Protein AF-A0A9X4APM7-F1 (afdb_monomer_lite)

Organism: NCBI:txid2829994

Foldseek 3Di:
DDDPPVPPPDPPPDQPDAQQFADALQDFLQVLLVSQCVLQVHDLVVLVDQWDWDQPPQQADIDIDGCDPLNSVCVVLLSSLCNLQSQAQALLSLLLSLLLDVLQDADDPVSVVSSVVSVVSNCVPPVPSSVLSNVQSNQAHRPNPVPDDVVVNRGDGSLVVNVVRVHHSRHNDNGGNDYYDDRDD

Secondary structure (DSSP, 8-state):
---TTTTSS--PPPPSS-SSSPPPTTSBHHHHHHHHHHHHT--GGGGT-SEEEEEETTTTEEEEEE--HHHHHHHHHHHHHHHHH---SSHHHHHHHHHHHHHH--SSHHHHHHHHHHHHHHHHH-HHHHHHHHHHTTT---GGGS---HHHHHHSBHHHHHHHTTS-TT-S--S--PPPPPPP-

Sequence (185 aa):
MTTTFDALHDVAEAPLFPRDRPLPPTLTVRQARDAYLAENGFTTDEYTAETFSVMIFGGRAKVTLPNPPPRRWAIGLHDLHHVATGYGANLIGEGEIALWELMGGCETWIVYLLNASAAMGGFVLSPRRMLQAYRDARPAKALYRQGMRVDELLDMPLGDLRERLGIPREGLAKGERAVAAKPRA

pLDDT: mean 89.02, std 15.37, range [35.59, 98.56]

Radius of gyration: 17.06 Å; chains: 1; bounding box: 51×34×48 Å

Structure (mmCIF, N/CA/C/O backbone):
data_AF-A0A9X4APM7-F1
#
_entry.id   AF-A0A9X4APM7-F1
#
loop_
_atom_site.group_PDB
_atom_site.id
_atom_site.type_symbol
_atom_site.label_atom_id
_atom_site.label_alt_id
_atom_site.label_comp_id
_atom_site.label_asym_id
_atom_site.label_entity_id
_atom_site.label_seq_id
_atom_site.pdbx_PDB_ins_code
_atom_site.Cartn_x
_atom_site.Cartn_y
_atom_site.Cartn_z
_atom_site.occupancy
_atom_site.B_iso_or_equiv
_atom_site.auth_seq_id
_atom_site.auth_comp_id
_atom_site.auth_asym_id
_atom_site.auth_atom_id
_atom_site.pdbx_PDB_model_num
ATOM 1 N N . MET A 1 1 ? -36.582 -12.038 -34.944 1.00 38.66 1 MET A N 1
ATOM 2 C CA . MET A 1 1 ? -36.378 -13.211 -34.070 1.00 38.66 1 MET A CA 1
ATOM 3 C C . MET A 1 1 ? -35.004 -13.068 -33.452 1.00 38.66 1 MET A C 1
ATOM 5 O O . MET A 1 1 ? -34.016 -13.373 -34.101 1.00 38.66 1 MET A O 1
ATOM 9 N N . THR A 1 2 ? -34.950 -12.492 -32.257 1.00 35.59 2 THR A N 1
ATOM 10 C CA . THR A 1 2 ? -33.716 -12.329 -31.485 1.00 35.59 2 THR A CA 1
ATOM 11 C C . THR A 1 2 ? -33.498 -13.638 -30.741 1.00 35.59 2 THR A C 1
ATOM 13 O O . THR A 1 2 ? -34.300 -13.997 -29.880 1.00 35.59 2 THR A O 1
ATOM 16 N N . THR A 1 3 ? -32.505 -14.414 -31.158 1.00 36.44 3 THR A N 1
ATOM 17 C CA . THR A 1 3 ? -32.171 -15.693 -30.531 1.00 36.44 3 THR A CA 1
ATOM 18 C C . THR A 1 3 ? -31.644 -15.456 -29.122 1.00 36.44 3 THR A C 1
ATOM 20 O O . THR A 1 3 ? -30.789 -14.606 -28.896 1.00 36.44 3 THR A O 1
ATOM 23 N N . THR A 1 4 ? -32.157 -16.239 -28.180 1.00 46.78 4 THR A N 1
ATOM 24 C CA . THR A 1 4 ? -31.932 -16.223 -26.726 1.00 46.78 4 THR A CA 1
ATOM 25 C C . THR A 1 4 ? -30.490 -16.581 -26.302 1.00 46.78 4 THR A C 1
ATOM 27 O O . THR A 1 4 ? -30.281 -17.095 -25.212 1.00 46.78 4 THR A O 1
ATOM 30 N N . PHE A 1 5 ? -29.483 -16.331 -27.147 1.00 38.84 5 PHE A N 1
ATOM 31 C CA . PHE A 1 5 ? -28.075 -16.675 -26.902 1.00 38.84 5 PHE A CA 1
ATOM 32 C C . PHE A 1 5 ? -27.147 -15.452 -26.754 1.00 38.84 5 PHE A C 1
ATOM 34 O O . PHE A 1 5 ? -26.029 -15.602 -26.278 1.00 38.84 5 PHE A O 1
ATOM 41 N N . ASP A 1 6 ? -27.628 -14.238 -27.052 1.00 37.56 6 ASP A N 1
ATOM 42 C CA . ASP A 1 6 ? -26.862 -12.984 -26.893 1.00 37.56 6 ASP A CA 1
ATOM 43 C C . ASP A 1 6 ? -26.971 -12.353 -25.489 1.00 37.56 6 ASP A C 1
ATOM 45 O O . ASP A 1 6 ? -26.438 -11.276 -25.239 1.00 37.56 6 ASP A O 1
ATOM 49 N N . ALA A 1 7 ? -27.644 -13.014 -24.541 1.00 37.22 7 ALA A N 1
ATOM 50 C CA . ALA A 1 7 ? -27.863 -12.503 -23.180 1.00 37.22 7 ALA A CA 1
ATOM 51 C C . ALA A 1 7 ? -26.871 -13.050 -22.129 1.00 37.22 7 ALA A C 1
ATOM 53 O O . ALA A 1 7 ? -27.112 -12.902 -20.933 1.00 37.22 7 ALA A O 1
ATOM 54 N N . LEU A 1 8 ? -25.780 -13.700 -22.553 1.00 37.34 8 LEU A N 1
ATOM 55 C CA . LEU A 1 8 ? -24.757 -14.258 -21.651 1.00 37.34 8 LEU A CA 1
ATOM 56 C C . LEU A 1 8 ? -23.420 -13.509 -21.675 1.00 37.34 8 LEU A C 1
ATOM 58 O O . LEU A 1 8 ? -22.493 -13.895 -20.965 1.00 37.34 8 LEU A O 1
ATOM 62 N N . HIS A 1 9 ? -23.314 -12.422 -22.437 1.00 38.91 9 HIS A N 1
ATOM 63 C CA . HIS A 1 9 ? -22.168 -11.533 -22.335 1.00 38.91 9 HIS A CA 1
ATOM 64 C C . HIS A 1 9 ? -22.476 -10.400 -21.355 1.00 38.91 9 HIS A C 1
ATOM 66 O O . HIS A 1 9 ? -23.362 -9.585 -21.590 1.00 38.91 9 HIS A O 1
ATOM 72 N N . ASP A 1 10 ? -21.680 -10.368 -20.284 1.00 41.25 10 ASP A N 1
ATOM 73 C CA . ASP A 1 10 ? -21.493 -9.250 -19.351 1.00 41.25 10 ASP A CA 1
ATOM 74 C C . ASP A 1 10 ? -22.338 -9.236 -18.064 1.00 41.25 10 ASP A C 1
ATOM 76 O O . ASP A 1 10 ? -22.729 -8.184 -17.558 1.00 41.25 10 ASP A O 1
ATOM 80 N N . VAL A 1 11 ? -22.539 -10.403 -17.440 1.00 42.16 11 VAL A N 1
ATOM 81 C CA . VAL A 1 11 ? -22.661 -10.418 -15.973 1.00 42.16 11 VAL A CA 1
ATOM 82 C C . VAL A 1 11 ? -21.237 -10.443 -15.431 1.00 42.16 11 VAL A C 1
ATOM 84 O O . VAL A 1 11 ? -20.644 -11.509 -15.289 1.00 42.16 11 VAL A O 1
ATOM 87 N N . ALA A 1 12 ? -20.642 -9.270 -15.204 1.00 53.25 12 ALA A N 1
ATOM 88 C CA . ALA A 1 12 ? -19.427 -9.195 -14.402 1.00 53.25 12 ALA A CA 1
ATOM 89 C C . ALA A 1 12 ? -19.698 -9.963 -13.098 1.00 53.25 12 ALA A C 1
ATOM 91 O O . ALA A 1 12 ? -20.650 -9.622 -12.390 1.00 53.25 12 ALA A O 1
ATOM 92 N N . GLU A 1 13 ? -18.938 -11.032 -12.829 1.00 60.34 13 GLU A N 1
ATOM 93 C CA . GLU A 1 13 ? -19.086 -11.799 -11.591 1.00 60.34 13 GLU A CA 1
ATOM 94 C C . GLU A 1 13 ? -19.114 -10.818 -10.418 1.00 60.34 13 GLU A C 1
ATOM 96 O O . GLU A 1 13 ? -18.281 -9.911 -10.323 1.00 60.34 13 GLU A O 1
ATOM 101 N N . ALA A 1 14 ? -20.131 -10.947 -9.561 1.00 69.38 14 ALA A N 1
ATOM 102 C CA . ALA A 1 14 ? -20.249 -10.088 -8.396 1.00 69.38 14 ALA A CA 1
ATOM 103 C C . ALA A 1 14 ? -18.944 -10.175 -7.585 1.00 69.38 14 ALA A C 1
ATOM 105 O O . ALA A 1 14 ? -18.403 -11.273 -7.428 1.00 69.38 14 ALA A O 1
ATOM 106 N N . PRO A 1 15 ? -18.416 -9.045 -7.077 1.00 77.69 15 PRO A N 1
ATOM 107 C CA . PRO A 1 15 ? -17.154 -9.070 -6.354 1.00 77.69 15 PRO A CA 1
ATOM 108 C C . PRO A 1 15 ? -17.274 -10.003 -5.146 1.00 77.69 15 PRO A C 1
ATOM 110 O O . PRO A 1 15 ? -18.283 -9.976 -4.438 1.00 77.69 15 PRO A O 1
ATOM 113 N N . LEU A 1 16 ? -16.225 -10.795 -4.891 1.00 86.38 16 LEU A N 1
ATOM 114 C CA . LEU A 1 16 ? -16.174 -11.768 -3.787 1.00 86.38 16 LEU A CA 1
ATOM 115 C C . LEU A 1 16 ? -16.515 -11.142 -2.425 1.00 86.38 16 LEU A C 1
ATOM 117 O O . LEU A 1 16 ? -17.054 -11.811 -1.546 1.00 86.38 16 LEU A O 1
ATOM 121 N N . PHE A 1 17 ? -16.216 -9.850 -2.260 1.00 93.44 17 PHE A N 1
ATOM 122 C CA . PHE A 1 17 ? -16.534 -9.068 -1.073 1.00 93.44 17 PHE A CA 1
ATOM 123 C C . PHE A 1 17 ? -17.164 -7.721 -1.453 1.00 93.44 17 PHE A C 1
ATOM 125 O O . PHE A 1 17 ? -16.769 -7.124 -2.460 1.00 93.44 17 PHE A O 1
ATOM 132 N N . PRO A 1 18 ? -18.070 -7.170 -0.622 1.00 93.50 18 PRO A N 1
ATOM 133 C CA . PRO A 1 18 ? -18.569 -5.809 -0.795 1.00 93.50 18 PRO A CA 1
ATOM 134 C C . PRO A 1 18 ? -17.425 -4.794 -0.898 1.00 93.50 18 PRO A C 1
ATOM 136 O O . PRO A 1 18 ? -16.434 -4.880 -0.163 1.00 93.50 18 PRO A O 1
ATOM 139 N N . ARG A 1 19 ? -17.563 -3.830 -1.814 1.00 94.00 19 ARG A N 1
ATOM 140 C CA . ARG A 1 19 ? -16.556 -2.786 -2.077 1.00 94.00 19 ARG A CA 1
ATOM 141 C C . ARG A 1 19 ? -16.806 -1.492 -1.311 1.00 94.00 19 ARG A C 1
ATOM 143 O O . ARG A 1 19 ? -15.962 -0.617 -1.342 1.00 94.00 19 ARG A O 1
ATOM 150 N N . ASP A 1 20 ? -17.920 -1.362 -0.600 1.00 94.38 20 ASP A N 1
ATOM 151 C CA . ASP A 1 20 ? -18.321 -0.166 0.163 1.00 94.38 20 ASP A CA 1
ATOM 152 C C . ASP A 1 20 ? -17.562 0.033 1.492 1.00 94.38 20 ASP A C 1
ATOM 154 O O . ASP A 1 20 ? -17.794 1.007 2.205 1.00 94.38 20 ASP A O 1
ATOM 158 N N . ARG A 1 21 ? -16.676 -0.899 1.841 1.00 94.56 21 ARG A N 1
ATOM 159 C CA . ARG A 1 21 ? -15.910 -0.954 3.094 1.00 94.56 21 ARG A CA 1
ATOM 160 C C . ARG A 1 21 ? -14.554 -1.617 2.846 1.00 94.56 21 ARG A C 1
ATOM 162 O O . ARG A 1 21 ? -14.379 -2.177 1.772 1.00 94.56 21 ARG A O 1
ATOM 169 N N . PRO A 1 22 ? -13.588 -1.619 3.773 1.00 97.38 22 PRO A N 1
ATOM 170 C CA . PRO A 1 22 ? -12.362 -2.408 3.619 1.00 97.38 22 PRO A CA 1
ATOM 171 C C . PRO A 1 22 ? -12.611 -3.925 3.723 1.00 97.38 22 PRO A C 1
ATOM 173 O O . PRO A 1 22 ? -13.653 -4.366 4.205 1.00 97.38 22 PRO A O 1
ATOM 176 N N . LEU A 1 23 ? -11.653 -4.742 3.271 1.00 97.81 23 LEU A N 1
ATOM 177 C CA . LEU A 1 23 ? -11.758 -6.204 3.379 1.00 97.81 23 LEU A CA 1
ATOM 178 C C . LEU A 1 23 ? -11.814 -6.660 4.854 1.00 97.81 23 LEU A C 1
ATOM 180 O O . LEU A 1 23 ? -11.189 -6.001 5.701 1.00 97.81 23 LEU A O 1
ATOM 184 N N . PRO A 1 24 ? -12.525 -7.766 5.173 1.00 97.75 24 PRO A N 1
ATOM 185 C CA . PRO A 1 24 ? -12.723 -8.208 6.551 1.00 97.75 24 PRO A CA 1
ATOM 186 C C . PRO A 1 24 ? -11.402 -8.447 7.298 1.00 97.75 24 PRO A C 1
ATOM 188 O O . PRO A 1 24 ? -10.498 -9.079 6.748 1.00 97.75 24 PRO A O 1
ATOM 191 N N . PRO A 1 25 ? -11.281 -8.010 8.565 1.00 98.06 25 PRO A N 1
ATOM 192 C CA . PRO A 1 25 ? -10.045 -8.152 9.342 1.00 98.06 25 PRO A CA 1
ATOM 193 C C . PRO A 1 25 ? -9.692 -9.603 9.688 1.00 98.06 25 PRO A C 1
ATOM 195 O O . PRO A 1 25 ? -8.562 -9.875 10.089 1.00 98.06 25 PRO A O 1
ATOM 198 N N . THR A 1 26 ? -10.655 -10.519 9.572 1.00 97.94 26 THR A N 1
ATOM 199 C CA . THR A 1 26 ? -10.504 -11.949 9.864 1.00 97.94 26 THR A CA 1
ATOM 200 C C . THR A 1 26 ? -9.866 -12.738 8.725 1.00 97.94 26 THR A C 1
ATOM 202 O O . THR A 1 26 ? -9.446 -13.869 8.954 1.00 97.94 26 THR A O 1
ATOM 205 N N . LEU A 1 27 ? -9.786 -12.171 7.516 1.00 98.38 27 LEU A N 1
ATOM 206 C CA . LEU A 1 27 ? -9.041 -12.787 6.421 1.00 98.38 27 LEU A CA 1
ATOM 207 C C . LEU A 1 27 ? -7.555 -12.821 6.760 1.00 98.38 27 LEU A C 1
ATOM 209 O O . LEU A 1 27 ? -7.043 -11.902 7.401 1.00 98.38 27 LEU A O 1
ATOM 213 N N . THR A 1 28 ? -6.842 -13.828 6.266 1.00 98.56 28 THR A N 1
ATOM 214 C CA . THR A 1 28 ? -5.384 -13.716 6.196 1.00 98.56 28 THR A CA 1
ATOM 215 C C . THR A 1 28 ? -5.000 -12.646 5.178 1.00 98.56 28 THR A C 1
ATOM 217 O O . THR A 1 28 ? -5.742 -12.365 4.228 1.00 98.56 28 THR A O 1
ATOM 220 N N . VAL A 1 29 ? -3.823 -12.048 5.340 1.00 98.38 29 VAL A N 1
ATOM 221 C CA . VAL A 1 29 ? -3.298 -11.069 4.376 1.00 98.38 29 VAL A CA 1
ATOM 222 C C . VAL A 1 29 ? -3.221 -11.676 2.969 1.00 98.38 29 VAL A C 1
ATOM 224 O O . VAL A 1 29 ? -3.544 -10.999 1.995 1.00 98.38 29 VAL A O 1
ATOM 227 N N . ARG A 1 30 ? -2.893 -12.969 2.855 1.00 98.25 30 ARG A N 1
ATOM 228 C CA . ARG A 1 30 ? -2.931 -13.734 1.600 1.00 98.25 30 ARG A CA 1
ATOM 229 C C . ARG A 1 30 ? -4.317 -13.732 0.959 1.00 98.25 30 ARG A C 1
ATOM 231 O O . ARG A 1 30 ? -4.444 -13.321 -0.188 1.00 98.25 30 ARG A O 1
ATOM 238 N N . GLN A 1 31 ? -5.349 -14.131 1.703 1.00 98.25 31 GLN A N 1
ATOM 239 C CA . GLN A 1 31 ? -6.728 -14.157 1.201 1.00 98.25 31 GLN A CA 1
ATOM 240 C C . GLN A 1 31 ? -7.196 -12.765 0.771 1.00 98.25 31 GLN A C 1
ATOM 242 O O . GLN A 1 31 ? -7.853 -12.613 -0.257 1.00 98.25 31 GLN A O 1
ATOM 247 N N . ALA A 1 32 ? -6.841 -11.741 1.547 1.00 98.19 32 ALA A N 1
ATOM 248 C CA . ALA A 1 32 ? -7.219 -10.370 1.252 1.00 98.19 32 ALA A CA 1
ATOM 249 C C . ALA A 1 32 ? -6.492 -9.812 0.015 1.00 98.19 32 ALA A C 1
ATOM 251 O O . ALA A 1 32 ? -7.122 -9.160 -0.818 1.00 98.19 32 ALA A O 1
ATOM 252 N N . ARG A 1 33 ? -5.199 -10.119 -0.154 1.00 97.69 33 ARG A N 1
ATOM 253 C CA . ARG A 1 33 ? -4.443 -9.819 -1.378 1.00 97.69 33 ARG A CA 1
ATOM 254 C C . ARG A 1 33 ? -5.068 -10.500 -2.586 1.00 97.69 33 ARG A C 1
ATOM 256 O O . ARG A 1 33 ? -5.281 -9.842 -3.594 1.00 97.69 33 ARG A O 1
ATOM 263 N N . ASP A 1 34 ? -5.381 -11.787 -2.490 1.00 97.06 34 ASP A N 1
ATOM 264 C CA . ASP A 1 34 ? -5.924 -12.543 -3.622 1.00 97.06 34 ASP A CA 1
ATOM 265 C C . ASP A 1 34 ? -7.298 -11.995 -4.043 1.00 97.06 34 ASP A C 1
ATOM 267 O O . ASP A 1 34 ? -7.557 -11.826 -5.234 1.00 97.06 34 ASP A O 1
ATOM 271 N N . ALA A 1 35 ? -8.136 -11.606 -3.075 1.00 96.19 35 ALA A N 1
ATOM 272 C CA . ALA A 1 35 ? -9.395 -10.914 -3.343 1.00 96.19 35 ALA A CA 1
ATOM 273 C C . ALA A 1 35 ? -9.188 -9.544 -4.015 1.00 96.19 35 ALA A C 1
ATOM 275 O O . ALA A 1 35 ? -9.902 -9.216 -4.959 1.00 96.19 35 ALA A O 1
ATOM 276 N N . TYR A 1 36 ? -8.210 -8.757 -3.556 1.00 96.44 36 TYR A N 1
ATOM 277 C CA . TYR A 1 36 ? -7.856 -7.466 -4.154 1.00 96.44 36 TYR A CA 1
ATOM 278 C C . TYR A 1 36 ? -7.328 -7.610 -5.589 1.00 96.44 36 TYR A C 1
ATOM 280 O O . TYR A 1 36 ? -7.742 -6.858 -6.473 1.00 96.44 36 TYR A O 1
ATOM 288 N N . LEU A 1 37 ? -6.453 -8.587 -5.843 1.00 95.12 37 LEU A N 1
ATOM 289 C CA . LEU A 1 37 ? -5.912 -8.839 -7.178 1.00 95.12 37 LEU A CA 1
ATOM 290 C C . LEU A 1 37 ? -7.028 -9.268 -8.137 1.00 95.12 37 LEU A C 1
ATOM 292 O O . LEU A 1 37 ? -7.154 -8.695 -9.219 1.00 95.12 37 LEU A O 1
ATOM 296 N N . ALA A 1 38 ? -7.895 -10.192 -7.710 1.00 93.44 38 ALA A N 1
ATOM 297 C CA . ALA A 1 38 ? -9.052 -10.621 -8.494 1.00 93.44 38 ALA A CA 1
ATOM 298 C C . ALA A 1 38 ? -10.018 -9.458 -8.791 1.00 93.44 38 ALA A C 1
ATOM 300 O O . ALA A 1 38 ? -10.446 -9.290 -9.931 1.00 93.44 38 ALA A O 1
ATOM 301 N N . GLU A 1 39 ? -10.307 -8.613 -7.794 1.00 92.69 39 GLU A N 1
ATOM 302 C CA . GLU A 1 39 ? -11.161 -7.422 -7.929 1.00 92.69 39 GLU A CA 1
ATOM 303 C C . GLU A 1 39 ? -10.638 -6.435 -8.989 1.00 92.69 39 GLU A C 1
ATOM 305 O O . GLU A 1 39 ? -11.432 -5.803 -9.690 1.00 92.69 39 GLU A O 1
ATOM 310 N N . ASN A 1 40 ? -9.316 -6.326 -9.143 1.00 91.69 40 ASN A N 1
ATOM 311 C CA . ASN A 1 40 ? -8.679 -5.386 -10.069 1.00 91.69 40 ASN A CA 1
ATOM 312 C C . ASN A 1 40 ? -8.217 -6.019 -11.392 1.00 91.69 40 ASN A C 1
ATOM 314 O O . ASN A 1 40 ? -7.770 -5.302 -12.288 1.00 91.69 40 ASN A O 1
ATOM 318 N N . GLY A 1 41 ? -8.354 -7.340 -11.550 1.00 91.06 41 GLY A N 1
ATOM 319 C CA . GLY A 1 41 ? -7.816 -8.070 -12.702 1.00 91.06 41 GLY A CA 1
ATOM 320 C C . GLY A 1 41 ? -6.284 -8.100 -12.732 1.00 91.06 41 GLY A C 1
ATOM 321 O O . GLY A 1 41 ? -5.694 -8.180 -13.809 1.00 91.06 41 GLY A O 1
ATOM 322 N N . PHE A 1 42 ? -5.651 -7.995 -11.565 1.00 92.25 42 PHE A N 1
ATOM 323 C CA . PHE A 1 42 ? -4.205 -8.063 -11.389 1.00 92.25 42 PHE A CA 1
ATOM 324 C C . PHE A 1 42 ? -3.750 -9.494 -11.108 1.00 92.25 42 PHE A C 1
ATOM 326 O O . PHE A 1 42 ? -4.536 -10.370 -10.743 1.00 92.25 42 PHE A O 1
ATOM 333 N N . THR A 1 43 ? -2.447 -9.726 -11.247 1.00 93.50 43 THR A N 1
ATOM 334 C CA . THR A 1 43 ? -1.810 -11.002 -10.911 1.00 93.50 43 THR A CA 1
ATOM 335 C C . THR A 1 43 ? -0.469 -10.749 -10.233 1.00 93.50 43 THR A C 1
ATOM 337 O O . THR A 1 43 ? 0.145 -9.697 -10.412 1.00 93.50 43 THR A O 1
ATOM 340 N N . THR A 1 44 ? 0.030 -11.733 -9.487 1.00 94.38 44 THR A N 1
ATOM 341 C CA . THR A 1 44 ? 1.359 -11.645 -8.867 1.00 94.38 44 THR A CA 1
ATOM 342 C C . THR A 1 44 ? 2.509 -11.706 -9.876 1.00 94.38 44 THR A C 1
ATOM 344 O O . THR A 1 44 ? 3.650 -11.449 -9.501 1.00 94.38 44 THR A O 1
ATOM 347 N N . ASP A 1 45 ? 2.241 -12.017 -11.148 1.00 92.88 45 ASP A N 1
ATOM 348 C CA . ASP A 1 45 ? 3.264 -12.067 -12.201 1.00 92.88 45 ASP A CA 1
ATOM 349 C C . ASP A 1 45 ? 3.896 -10.684 -12.433 1.00 92.88 45 ASP A C 1
ATOM 351 O O . ASP A 1 45 ? 5.080 -10.566 -12.756 1.00 92.88 45 ASP A O 1
ATOM 355 N N . GLU A 1 46 ? 3.149 -9.606 -12.170 1.00 86.50 46 GLU A N 1
ATOM 356 C CA . GLU A 1 46 ? 3.661 -8.233 -12.247 1.00 86.50 46 GLU A CA 1
ATOM 357 C C . GLU A 1 46 ? 4.781 -7.943 -11.234 1.00 86.50 46 GLU A C 1
ATOM 359 O O . GLU A 1 46 ? 5.574 -7.011 -11.427 1.00 86.50 46 GLU A O 1
ATOM 364 N N . TYR A 1 47 ? 4.891 -8.749 -10.173 1.00 92.69 47 TYR A N 1
ATOM 365 C CA . TYR A 1 47 ? 5.913 -8.571 -9.141 1.00 92.69 47 TYR A CA 1
ATOM 366 C C . TYR A 1 47 ? 7.308 -8.924 -9.659 1.00 92.69 47 TYR A C 1
ATOM 368 O O . TYR A 1 47 ? 8.309 -8.365 -9.204 1.00 92.69 47 TYR A O 1
ATOM 376 N N . THR A 1 48 ? 7.386 -9.818 -10.644 1.00 93.44 48 THR A N 1
ATOM 377 C CA . THR A 1 48 ? 8.644 -10.281 -11.242 1.00 93.44 48 THR A CA 1
ATOM 378 C C . THR A 1 48 ? 8.816 -9.841 -12.693 1.00 93.44 48 THR A C 1
ATOM 380 O O . THR A 1 48 ? 9.928 -9.936 -13.212 1.00 93.44 48 THR A O 1
ATOM 383 N N . ALA A 1 49 ? 7.771 -9.299 -13.326 1.00 93.38 49 ALA A N 1
ATOM 384 C CA . ALA A 1 49 ? 7.802 -8.833 -14.708 1.00 93.38 49 ALA A CA 1
ATOM 385 C C . ALA A 1 49 ? 8.937 -7.831 -14.987 1.00 93.38 49 ALA A C 1
ATOM 387 O O . ALA A 1 49 ? 9.235 -6.945 -14.182 1.00 93.38 49 ALA A O 1
ATOM 388 N N . GLU A 1 50 ? 9.541 -7.923 -16.174 1.00 94.56 50 GLU A N 1
ATOM 389 C CA . GLU A 1 50 ? 10.634 -7.035 -16.601 1.00 94.56 50 GLU A CA 1
ATOM 390 C C . GLU A 1 50 ? 10.163 -5.630 -16.983 1.00 94.56 50 GLU A C 1
ATOM 392 O O . GLU A 1 50 ? 10.943 -4.676 -16.957 1.00 94.56 50 GLU A O 1
ATOM 397 N N . THR A 1 51 ? 8.883 -5.489 -17.320 1.00 94.00 51 THR A N 1
ATOM 398 C CA . THR A 1 51 ? 8.256 -4.222 -17.695 1.00 94.00 51 THR A CA 1
ATOM 399 C C . THR A 1 51 ? 6.924 -4.059 -16.980 1.00 94.00 51 THR A C 1
ATOM 401 O O . THR A 1 51 ? 6.324 -5.029 -16.524 1.00 94.00 51 THR A O 1
ATOM 404 N N . PHE A 1 52 ? 6.469 -2.818 -16.862 1.00 90.38 52 PHE A N 1
ATOM 405 C CA . PHE A 1 52 ? 5.141 -2.494 -16.356 1.00 90.38 52 PHE A CA 1
ATOM 406 C C . PHE A 1 52 ? 4.506 -1.434 -17.241 1.00 90.38 52 PHE A C 1
ATOM 408 O O . PHE A 1 52 ? 5.199 -0.717 -17.965 1.00 90.38 52 PHE A O 1
ATOM 415 N N . SER A 1 53 ? 3.181 -1.343 -17.209 1.00 88.25 53 SER A N 1
ATOM 416 C CA . SER A 1 53 ? 2.453 -0.384 -18.031 1.00 88.25 53 SER A CA 1
ATOM 417 C C . SER A 1 53 ? 1.656 0.579 -17.176 1.00 88.25 53 SER A C 1
ATOM 419 O O . SER A 1 53 ? 0.983 0.166 -16.240 1.00 88.25 53 SER A O 1
ATOM 421 N N . VAL A 1 54 ? 1.697 1.854 -17.539 1.00 83.38 54 VAL A N 1
ATOM 422 C CA . VAL A 1 54 ? 0.873 2.896 -16.931 1.00 83.38 54 VAL A CA 1
ATOM 423 C C . VAL A 1 54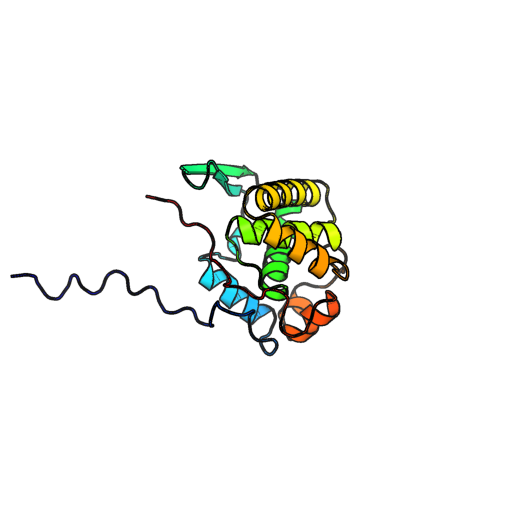 ? -0.037 3.505 -17.979 1.00 83.38 54 VAL A C 1
ATOM 425 O O . VAL A 1 54 ? 0.348 3.707 -19.135 1.00 83.38 54 VAL A O 1
ATOM 428 N N . MET A 1 55 ? -1.260 3.803 -17.562 1.00 81.81 55 MET A N 1
ATOM 429 C CA . MET A 1 55 ? -2.200 4.544 -18.382 1.00 81.81 55 MET A CA 1
ATOM 430 C C . MET A 1 55 ? -1.988 6.038 -18.155 1.00 81.81 55 MET A C 1
ATOM 432 O O . MET A 1 55 ? -2.091 6.529 -17.033 1.00 81.81 55 MET A O 1
ATOM 436 N N . ILE A 1 56 ? -1.716 6.772 -19.227 1.00 77.69 56 ILE A N 1
ATOM 437 C CA . ILE A 1 56 ? -1.526 8.224 -19.200 1.00 77.69 56 ILE A CA 1
ATOM 438 C C . ILE A 1 56 ? -2.684 8.936 -19.910 1.00 77.69 56 ILE A C 1
ATOM 440 O O . ILE A 1 56 ? -3.550 8.306 -20.527 1.00 77.69 56 ILE A O 1
ATOM 444 N N . PHE A 1 57 ? -2.730 10.266 -19.784 1.00 75.50 57 PHE A N 1
ATOM 445 C CA . PHE A 1 57 ? -3.791 11.115 -20.346 1.00 75.50 57 PHE A CA 1
ATOM 446 C C . PHE A 1 57 ? -5.209 10.677 -19.941 1.00 75.50 57 PHE A C 1
ATOM 448 O O . PHE A 1 57 ? -6.126 10.666 -20.760 1.00 75.50 57 PHE A O 1
ATOM 455 N N . GLY A 1 58 ? -5.389 10.272 -18.679 1.00 68.50 58 GLY A N 1
ATOM 456 C CA . GLY A 1 58 ? -6.689 9.827 -18.169 1.00 68.50 58 GLY A CA 1
ATOM 457 C C . GLY A 1 58 ? -7.195 8.532 -18.814 1.00 68.50 58 GLY A C 1
ATOM 458 O O . GLY A 1 58 ? -8.398 8.385 -19.011 1.00 68.50 58 GLY A O 1
ATOM 459 N N . GLY A 1 59 ? -6.291 7.616 -19.183 1.00 71.19 59 GLY A N 1
ATOM 460 C CA . GLY A 1 59 ? -6.657 6.314 -19.751 1.00 71.19 59 GLY A CA 1
ATOM 461 C C . GLY A 1 59 ? -6.594 6.223 -21.275 1.00 71.19 59 GLY A C 1
ATOM 462 O O . GLY A 1 59 ? -7.043 5.224 -21.827 1.00 71.19 59 GLY A O 1
ATOM 463 N N . ARG A 1 60 ? -6.072 7.243 -21.967 1.00 77.19 60 ARG A N 1
ATOM 464 C CA . ARG A 1 60 ? -6.107 7.323 -23.443 1.00 77.19 60 ARG A CA 1
ATOM 465 C C . ARG A 1 60 ? -4.868 6.770 -24.134 1.00 77.19 60 ARG A C 1
ATOM 467 O O . ARG A 1 60 ? -4.911 6.530 -25.333 1.00 77.19 60 ARG A O 1
ATOM 474 N N . ALA A 1 61 ? -3.770 6.594 -23.410 1.00 80.69 61 ALA A N 1
ATOM 475 C CA . ALA A 1 61 ? -2.577 5.955 -23.944 1.00 80.69 61 ALA A 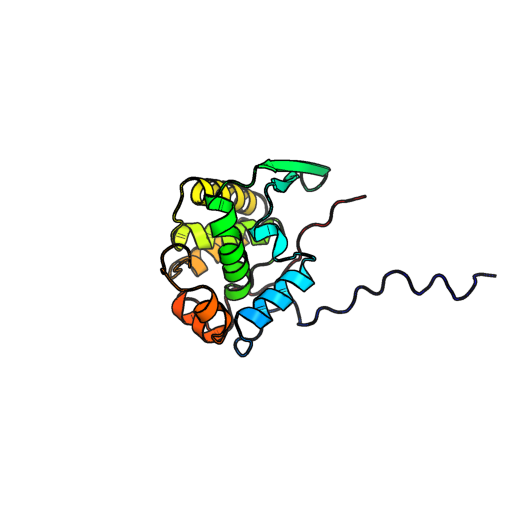CA 1
ATOM 476 C C . ALA A 1 61 ? -1.937 5.064 -22.883 1.00 80.69 61 ALA A C 1
ATOM 478 O O . ALA A 1 61 ? -1.942 5.398 -21.697 1.00 80.69 61 ALA A O 1
ATOM 479 N N . LYS A 1 62 ? -1.383 3.937 -23.330 1.00 87.00 62 LYS A N 1
ATOM 480 C CA . LYS A 1 62 ? -0.631 2.992 -22.507 1.00 87.00 62 LYS A CA 1
ATOM 481 C C . LYS A 1 62 ? 0.853 3.193 -22.784 1.00 87.00 62 LYS A C 1
ATOM 483 O O . LYS A 1 62 ? 1.278 3.094 -23.932 1.00 87.00 62 LYS A O 1
ATOM 488 N N . VAL A 1 63 ? 1.628 3.475 -21.744 1.00 88.12 63 VAL A N 1
ATOM 489 C CA . VAL A 1 63 ? 3.090 3.557 -21.830 1.00 88.12 63 VAL A CA 1
ATOM 490 C C . VAL A 1 63 ? 3.682 2.403 -21.046 1.00 88.12 63 VAL A C 1
ATOM 492 O O . VAL A 1 63 ? 3.358 2.219 -19.875 1.00 88.12 63 VAL A O 1
ATOM 495 N N . THR A 1 64 ? 4.548 1.634 -21.698 1.00 92.81 64 THR A N 1
ATOM 496 C CA . THR A 1 64 ? 5.282 0.530 -21.080 1.00 92.81 64 THR A CA 1
ATOM 497 C C . THR A 1 64 ? 6.693 0.985 -20.742 1.00 92.81 64 THR A C 1
ATOM 499 O O . THR A 1 64 ? 7.390 1.555 -21.580 1.00 92.81 64 THR A O 1
ATOM 502 N N . LEU A 1 65 ? 7.100 0.749 -19.501 1.00 91.12 65 LEU A N 1
ATOM 503 C CA . LEU A 1 65 ? 8.379 1.166 -18.942 1.00 91.12 65 LEU A CA 1
ATOM 504 C C . LEU A 1 65 ? 9.128 -0.055 -18.391 1.00 91.12 65 LEU A C 1
ATOM 506 O O . LEU A 1 65 ? 8.488 -1.033 -17.989 1.00 91.12 65 LEU A O 1
ATOM 510 N N . PRO A 1 66 ? 10.469 -0.011 -18.315 1.00 93.62 66 PRO A N 1
ATOM 511 C CA . PRO A 1 66 ? 11.236 -1.010 -17.579 1.00 93.62 66 PRO A CA 1
ATOM 512 C C . PRO A 1 66 ? 10.776 -1.074 -16.121 1.00 93.62 66 PRO A C 1
ATOM 514 O O . PRO A 1 66 ? 10.501 -0.039 -15.521 1.00 93.62 66 PRO A O 1
ATOM 517 N N . ASN A 1 67 ? 10.727 -2.266 -15.534 1.00 93.75 67 ASN A N 1
ATOM 518 C CA . ASN A 1 67 ? 10.379 -2.478 -14.131 1.00 93.75 67 ASN A CA 1
ATOM 519 C C . ASN A 1 67 ? 11.668 -2.663 -13.315 1.00 93.75 67 ASN A C 1
ATOM 521 O O . ASN A 1 67 ? 12.153 -3.789 -13.209 1.00 93.75 67 ASN A O 1
ATOM 525 N N . PRO A 1 68 ? 12.292 -1.594 -12.789 1.00 93.25 68 PRO A N 1
ATOM 526 C CA . PRO A 1 68 ? 13.595 -1.696 -12.141 1.00 93.25 68 PRO A CA 1
ATOM 527 C C . PRO A 1 68 ? 13.511 -2.481 -10.817 1.00 93.25 68 PRO A C 1
ATOM 529 O O . PRO A 1 68 ? 12.440 -2.531 -10.204 1.00 93.25 68 PRO A O 1
ATOM 532 N N . PRO A 1 69 ? 14.630 -3.046 -10.316 1.00 94.50 69 PRO A N 1
ATOM 533 C CA . PRO A 1 69 ? 14.632 -3.864 -9.100 1.00 94.50 69 PRO A CA 1
ATOM 534 C C . PRO A 1 69 ? 13.933 -3.228 -7.882 1.00 94.50 69 PRO A C 1
ATOM 536 O O . PRO A 1 69 ? 13.158 -3.932 -7.236 1.00 94.50 69 PRO A O 1
ATOM 539 N N . PRO A 1 70 ? 14.094 -1.916 -7.589 1.00 93.38 70 PRO A N 1
ATOM 540 C CA . PRO A 1 70 ? 13.375 -1.282 -6.483 1.00 93.38 70 PRO A CA 1
ATOM 541 C C . PRO A 1 70 ? 11.849 -1.319 -6.623 1.00 93.38 70 PRO A C 1
ATOM 543 O O . PRO A 1 70 ? 11.155 -1.447 -5.620 1.00 93.38 70 PRO A O 1
ATOM 546 N N . ARG A 1 71 ? 11.314 -1.237 -7.850 1.00 93.88 71 ARG A N 1
ATOM 547 C CA . ARG A 1 71 ? 9.867 -1.314 -8.089 1.00 93.88 71 ARG A CA 1
ATOM 548 C C . ARG A 1 71 ? 9.361 -2.750 -7.962 1.00 93.88 71 ARG A C 1
ATOM 550 O O . ARG A 1 71 ? 8.344 -2.954 -7.313 1.00 93.88 71 ARG A O 1
ATOM 557 N N . ARG A 1 72 ? 10.082 -3.736 -8.512 1.00 94.19 72 ARG A N 1
ATOM 558 C CA . ARG A 1 72 ? 9.743 -5.168 -8.356 1.00 94.19 72 ARG A CA 1
ATOM 559 C C . ARG A 1 72 ? 9.674 -5.598 -6.894 1.00 94.19 72 ARG A C 1
ATOM 561 O O . ARG A 1 72 ? 8.791 -6.349 -6.508 1.00 94.19 72 ARG A O 1
ATOM 568 N N . TRP A 1 73 ? 10.581 -5.082 -6.069 1.00 92.62 73 TRP A N 1
ATOM 569 C CA . TRP A 1 73 ? 10.530 -5.295 -4.625 1.00 92.62 73 TRP A CA 1
ATOM 570 C C . TRP A 1 73 ? 9.319 -4.607 -3.970 1.00 92.62 73 TRP A C 1
ATOM 572 O O . TRP A 1 73 ? 8.660 -5.201 -3.120 1.00 92.62 73 TRP A O 1
ATOM 582 N 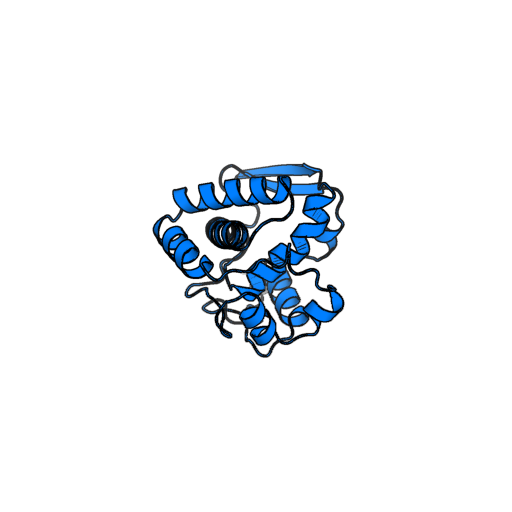N . ALA A 1 74 ? 9.016 -3.368 -4.365 1.00 94.94 74 ALA A N 1
ATOM 583 C CA . ALA A 1 74 ? 7.983 -2.560 -3.722 1.00 94.94 74 ALA A CA 1
ATOM 584 C C . ALA A 1 74 ? 6.550 -2.947 -4.114 1.00 94.94 74 ALA A C 1
ATOM 586 O O . ALA A 1 74 ? 5.664 -2.840 -3.275 1.00 94.94 74 ALA A O 1
ATOM 587 N N . ILE A 1 75 ? 6.307 -3.392 -5.351 1.00 95.00 75 ILE A N 1
ATOM 588 C CA . ILE A 1 75 ? 4.948 -3.532 -5.905 1.00 95.00 75 ILE A CA 1
ATOM 589 C C . ILE A 1 75 ? 4.067 -4.501 -5.106 1.00 95.00 75 ILE A C 1
ATOM 591 O O . ILE A 1 75 ? 2.925 -4.180 -4.800 1.00 95.00 75 ILE A O 1
ATOM 595 N N . GLY A 1 76 ? 4.614 -5.632 -4.653 1.00 95.69 76 GLY A N 1
ATOM 596 C CA . GLY A 1 76 ? 3.854 -6.549 -3.806 1.00 95.69 76 GLY A CA 1
ATOM 597 C C . GLY A 1 76 ? 3.528 -5.958 -2.432 1.00 95.69 76 GLY A C 1
ATOM 598 O O . GLY A 1 76 ? 2.464 -6.224 -1.891 1.00 95.69 76 GLY A O 1
ATOM 599 N N . LEU A 1 77 ? 4.415 -5.134 -1.864 1.00 96.62 77 LEU A N 1
ATOM 600 C CA . LEU A 1 77 ? 4.171 -4.450 -0.588 1.00 96.62 77 LEU A CA 1
ATOM 601 C C . LEU A 1 77 ? 3.152 -3.315 -0.744 1.00 96.62 77 LEU A C 1
ATOM 603 O O . LEU A 1 77 ? 2.315 -3.123 0.132 1.00 96.62 77 LEU A O 1
ATOM 607 N N . HIS A 1 78 ? 3.209 -2.609 -1.869 1.00 97.25 78 HIS A N 1
ATOM 608 C CA . HIS A 1 78 ? 2.264 -1.574 -2.263 1.00 97.25 78 HIS A CA 1
ATOM 609 C C . HIS A 1 78 ? 0.829 -2.113 -2.347 1.00 97.25 78 HIS A C 1
ATOM 611 O O . HIS A 1 78 ? -0.074 -1.575 -1.704 1.00 97.25 78 HIS A O 1
ATOM 617 N N . ASP A 1 79 ? 0.629 -3.252 -3.015 1.00 97.50 79 ASP A N 1
ATOM 618 C CA . ASP A 1 79 ? -0.680 -3.915 -3.057 1.00 97.50 79 ASP A CA 1
ATOM 619 C C . ASP A 1 79 ? -1.167 -4.314 -1.656 1.00 97.50 79 ASP A C 1
ATOM 621 O O . ASP A 1 79 ? -2.347 -4.176 -1.324 1.00 97.50 79 ASP A O 1
ATOM 625 N N . LEU A 1 80 ? -0.260 -4.743 -0.773 1.00 97.88 80 LEU A N 1
ATOM 626 C CA . LEU A 1 80 ? -0.616 -5.025 0.619 1.00 97.88 80 LEU A CA 1
ATOM 627 C C . LEU A 1 80 ? -0.983 -3.761 1.409 1.00 97.88 80 LEU A C 1
ATOM 629 O O . LEU A 1 80 ? -1.815 -3.840 2.317 1.00 97.88 80 LEU A O 1
ATOM 633 N N . HIS A 1 81 ? -0.439 -2.593 1.064 1.00 98.12 81 HIS A N 1
ATOM 634 C CA . HIS A 1 81 ? -0.895 -1.332 1.643 1.00 98.12 81 HIS A CA 1
ATOM 635 C C . HIS A 1 81 ? -2.310 -0.978 1.170 1.00 98.12 81 HIS A C 1
ATOM 637 O O . HIS A 1 81 ? -3.125 -0.558 1.998 1.00 98.12 81 HIS A O 1
ATOM 643 N N . HIS A 1 82 ? -2.652 -1.189 -0.106 1.00 98.19 82 HIS A N 1
ATOM 644 C CA . HIS A 1 82 ? -4.038 -1.048 -0.579 1.00 98.19 82 HIS A CA 1
ATOM 645 C C . HIS A 1 82 ? -4.989 -1.948 0.210 1.00 98.19 82 HIS A C 1
ATOM 647 O O . HIS A 1 82 ? -5.993 -1.484 0.752 1.00 98.19 82 HIS A O 1
ATOM 653 N N . VAL A 1 83 ? -4.631 -3.223 0.358 1.00 98.06 83 VAL A N 1
ATOM 654 C CA . VAL A 1 83 ? -5.404 -4.215 1.120 1.00 98.06 83 VAL A CA 1
ATOM 655 C C . VAL A 1 83 ? -5.592 -3.793 2.585 1.00 98.06 83 VAL A C 1
ATOM 657 O O . VAL A 1 83 ? -6.698 -3.878 3.137 1.00 98.06 83 VAL A O 1
ATOM 660 N N . ALA A 1 84 ? -4.527 -3.310 3.227 1.00 98.06 84 ALA A N 1
ATOM 661 C CA . ALA A 1 84 ? -4.566 -2.897 4.624 1.00 98.06 84 ALA A CA 1
ATOM 662 C C . ALA A 1 84 ? -5.383 -1.613 4.832 1.00 98.06 84 ALA A C 1
ATOM 664 O O . ALA A 1 84 ? -6.226 -1.563 5.729 1.00 98.06 84 ALA A O 1
ATOM 665 N N . THR A 1 85 ? -5.173 -0.588 4.008 1.00 98.25 85 THR A N 1
ATOM 666 C CA . THR A 1 85 ? -5.860 0.709 4.137 1.00 98.25 85 THR A CA 1
ATOM 667 C C . THR A 1 85 ? -7.307 0.660 3.646 1.00 98.25 85 THR A C 1
ATOM 669 O O . THR A 1 85 ? -8.174 1.329 4.213 1.00 98.25 85 THR A O 1
ATOM 672 N N . GLY A 1 86 ? -7.582 -0.155 2.628 1.00 97.75 86 GLY A N 1
ATOM 673 C CA . GLY A 1 86 ? -8.847 -0.195 1.905 1.00 97.75 86 GLY A CA 1
ATOM 674 C C . GLY A 1 86 ? -8.979 0.878 0.820 1.00 97.75 86 GLY A C 1
ATOM 675 O O . GLY A 1 86 ? -10.073 1.036 0.286 1.00 97.75 86 GLY A O 1
ATOM 676 N N . TYR A 1 87 ? -7.930 1.640 0.493 1.00 97.69 87 TYR A N 1
ATOM 677 C CA . TYR A 1 87 ? -7.991 2.559 -0.648 1.00 97.69 87 TYR A CA 1
ATOM 678 C C . TYR A 1 87 ? -8.058 1.776 -1.967 1.00 97.69 87 TYR A C 1
ATOM 680 O O . TYR A 1 87 ? -7.392 0.756 -2.126 1.00 97.69 87 TYR A O 1
ATOM 688 N N . GLY A 1 88 ? -8.880 2.247 -2.909 1.00 96.12 88 GLY A N 1
ATOM 689 C CA . GLY A 1 88 ? -9.025 1.614 -4.227 1.00 96.12 88 GLY A CA 1
ATOM 690 C C . GLY A 1 88 ? -7.781 1.769 -5.111 1.00 96.12 88 GLY A C 1
ATOM 691 O O . GLY A 1 88 ? -6.891 2.544 -4.783 1.00 96.12 88 GLY A O 1
ATOM 692 N N . ALA A 1 89 ? -7.757 1.089 -6.256 1.00 95.38 89 ALA A N 1
ATOM 693 C CA . ALA A 1 89 ? -6.666 1.142 -7.243 1.00 95.38 89 ALA A CA 1
ATOM 694 C C . ALA A 1 89 ? -6.976 2.076 -8.436 1.00 95.38 89 ALA A C 1
ATOM 696 O O . ALA A 1 89 ? -6.364 2.015 -9.502 1.00 95.38 89 ALA A O 1
ATOM 697 N N . ASN A 1 90 ? -7.993 2.938 -8.310 1.00 92.81 90 ASN A N 1
ATOM 698 C CA . ASN A 1 90 ? -8.227 4.002 -9.285 1.00 92.81 90 ASN A CA 1
ATOM 699 C C . ASN A 1 90 ? -7.279 5.189 -9.041 1.00 92.81 90 ASN A C 1
ATOM 701 O O . ASN A 1 90 ? -6.684 5.305 -7.979 1.00 92.81 90 ASN A O 1
ATOM 705 N N . LEU A 1 91 ? -7.210 6.149 -9.972 1.00 92.94 91 LEU A N 1
ATOM 706 C CA . LEU A 1 91 ? -6.285 7.294 -9.863 1.00 92.94 91 LEU A CA 1
ATOM 707 C C . LEU A 1 91 ? -6.375 8.077 -8.539 1.00 92.94 91 LEU A C 1
ATOM 709 O O . LEU A 1 91 ? -5.383 8.647 -8.097 1.00 92.94 91 LEU A O 1
ATOM 713 N N . ILE A 1 92 ? -7.559 8.149 -7.921 1.00 95.50 92 ILE A N 1
ATOM 714 C CA . ILE A 1 92 ? -7.722 8.828 -6.630 1.00 95.50 92 ILE A CA 1
ATOM 715 C C . ILE A 1 92 ? -7.173 7.956 -5.499 1.00 95.50 92 ILE A C 1
ATOM 717 O O . ILE A 1 92 ? -6.457 8.474 -4.648 1.00 95.50 92 ILE A O 1
ATOM 721 N N . GLY A 1 93 ? -7.486 6.661 -5.499 1.00 96.38 93 GLY A N 1
ATOM 722 C CA .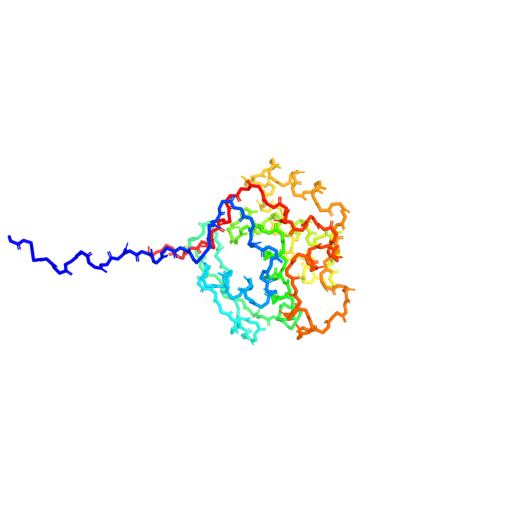 GLY A 1 93 ? -6.994 5.713 -4.504 1.00 96.38 93 GLY A CA 1
ATOM 723 C C . GLY A 1 93 ? -5.479 5.503 -4.573 1.00 96.38 93 GLY A C 1
ATOM 724 O O . GLY A 1 93 ? -4.835 5.487 -3.529 1.00 96.38 93 GLY A O 1
ATOM 725 N N . GLU A 1 94 ? -4.898 5.511 -5.776 1.00 96.81 94 GLU A N 1
ATOM 726 C CA . GLU A 1 94 ? -3.446 5.598 -6.011 1.00 96.81 94 GLU A CA 1
ATOM 727 C C . GLU A 1 94 ? -2.840 6.858 -5.369 1.00 96.81 94 GLU A C 1
ATOM 729 O O . GLU A 1 94 ? -1.764 6.832 -4.780 1.00 96.81 94 GLU A O 1
ATOM 734 N N . GLY A 1 95 ? -3.549 7.988 -5.427 1.00 97.50 95 GLY A N 1
ATOM 735 C CA . GLY A 1 95 ? -3.140 9.200 -4.722 1.00 97.50 95 GLY A CA 1
ATOM 736 C C . GLY A 1 95 ? -3.204 9.050 -3.198 1.00 97.50 95 GLY A C 1
ATOM 737 O O . GLY A 1 95 ? -2.265 9.436 -2.499 1.00 97.50 95 GLY A O 1
ATOM 738 N N . GLU A 1 96 ? -4.301 8.495 -2.676 1.00 98.25 96 GLU A N 1
ATOM 739 C CA . GLU A 1 96 ? -4.508 8.289 -1.236 1.00 98.25 96 GLU A CA 1
ATOM 740 C C . GLU A 1 96 ? -3.454 7.355 -0.639 1.00 98.25 96 GLU A C 1
ATOM 742 O O . GLU A 1 96 ? -2.847 7.695 0.383 1.00 98.25 96 GLU A O 1
ATOM 747 N N . ILE A 1 97 ? -3.200 6.214 -1.288 1.00 97.88 97 ILE A N 1
ATOM 748 C CA . ILE A 1 97 ? -2.189 5.259 -0.834 1.00 97.88 97 ILE A CA 1
ATOM 749 C C . ILE A 1 97 ? -0.791 5.854 -0.932 1.00 97.88 97 ILE A C 1
ATOM 751 O O . ILE A 1 97 ? -0.011 5.720 0.005 1.00 97.88 97 ILE A O 1
ATOM 755 N N . ALA A 1 98 ? -0.495 6.592 -2.003 1.00 98.00 98 ALA A N 1
ATOM 756 C CA . ALA A 1 98 ? 0.817 7.173 -2.196 1.00 98.00 98 ALA A CA 1
ATOM 757 C C . ALA A 1 98 ? 1.140 8.200 -1.114 1.00 98.00 98 ALA A C 1
ATOM 759 O O . ALA A 1 98 ? 2.245 8.229 -0.570 1.00 98.00 98 ALA A O 1
ATOM 760 N N . LEU A 1 99 ? 0.155 9.018 -0.739 1.00 97.94 99 LEU A N 1
ATOM 761 C CA . LEU A 1 99 ? 0.303 9.936 0.380 1.00 97.94 99 LEU A CA 1
ATOM 762 C C . LEU A 1 99 ? 0.476 9.191 1.709 1.00 97.94 99 LEU A C 1
ATOM 764 O O . LEU A 1 99 ? 1.303 9.596 2.527 1.00 97.94 99 LEU A O 1
ATOM 768 N N . TRP A 1 100 ? -0.260 8.097 1.914 1.00 98.06 100 TRP A N 1
ATOM 769 C CA . TRP A 1 100 ? -0.104 7.258 3.100 1.00 98.06 100 TRP A CA 1
ATOM 770 C C . TRP A 1 100 ? 1.297 6.634 3.187 1.00 98.06 100 TRP A C 1
ATOM 772 O O . TRP A 1 100 ? 1.932 6.693 4.239 1.00 98.06 100 TRP A O 1
ATOM 782 N N . GLU A 1 101 ? 1.830 6.129 2.075 1.00 98.00 101 GLU A N 1
ATOM 783 C CA . GLU A 1 101 ? 3.173 5.547 1.979 1.00 98.00 101 GLU A CA 1
ATOM 784 C C . GLU A 1 101 ? 4.294 6.580 2.165 1.00 98.00 101 GLU A C 1
ATOM 786 O O . GLU A 1 101 ? 5.303 6.284 2.811 1.00 98.00 101 GLU A O 1
ATOM 791 N N . LEU A 1 102 ? 4.133 7.805 1.648 1.00 97.88 102 LEU A N 1
ATOM 792 C CA . LEU A 1 102 ? 5.091 8.895 1.882 1.00 97.88 102 LEU A CA 1
ATOM 793 C C . LEU A 1 102 ? 5.209 9.223 3.370 1.00 97.88 102 LEU A C 1
ATOM 795 O O . LEU A 1 102 ? 6.321 9.375 3.878 1.00 97.88 102 LEU A O 1
ATOM 799 N N . MET A 1 103 ? 4.070 9.305 4.058 1.00 96.69 103 MET A N 1
ATOM 800 C CA . MET A 1 103 ? 4.008 9.582 5.495 1.00 96.69 103 MET A CA 1
ATOM 801 C C . MET A 1 103 ? 4.504 8.396 6.327 1.00 96.69 103 MET A C 1
ATOM 803 O O . MET A 1 103 ? 5.198 8.595 7.321 1.00 96.69 103 MET A O 1
ATOM 807 N N . GLY A 1 104 ? 4.194 7.170 5.896 1.00 95.38 104 GLY A N 1
ATOM 808 C CA . GLY A 1 104 ? 4.639 5.934 6.540 1.00 95.38 104 GLY A CA 1
ATOM 809 C C . GLY A 1 104 ? 6.109 5.578 6.297 1.00 95.38 104 GLY A C 1
ATOM 810 O O . GLY A 1 104 ? 6.643 4.720 7.001 1.00 95.38 104 GLY A O 1
ATOM 811 N N . GLY A 1 105 ? 6.763 6.237 5.336 1.00 95.50 105 GLY A N 1
ATOM 812 C CA . GLY A 1 105 ? 8.182 6.101 5.015 1.00 95.50 105 GLY A CA 1
ATOM 813 C C . GLY A 1 105 ? 8.470 5.141 3.855 1.00 95.50 105 GLY A C 1
ATOM 814 O O . GLY A 1 105 ? 8.362 3.927 3.990 1.00 95.50 105 GLY A O 1
ATOM 815 N N . CYS A 1 106 ? 8.932 5.688 2.728 1.00 95.56 106 CYS A N 1
ATOM 816 C CA . CYS A 1 106 ? 9.430 4.918 1.582 1.00 95.56 106 CYS A CA 1
ATOM 817 C C . CYS A 1 106 ? 10.914 4.544 1.748 1.00 95.56 106 CYS A C 1
ATOM 819 O O . CYS A 1 106 ? 11.645 5.217 2.470 1.00 95.56 106 CYS A O 1
ATOM 821 N N . GLU A 1 107 ? 11.396 3.513 1.053 1.00 93.75 107 GLU A N 1
ATOM 822 C CA . GLU A 1 107 ? 12.796 3.066 1.201 1.00 93.75 107 GLU A CA 1
ATOM 823 C C . GLU A 1 107 ? 13.731 3.577 0.101 1.00 93.75 107 GLU A C 1
ATOM 825 O O . GLU A 1 107 ? 14.857 3.987 0.368 1.00 93.75 107 GLU A O 1
ATOM 830 N N . THR A 1 108 ? 13.271 3.602 -1.150 1.00 94.31 108 THR A N 1
ATOM 831 C CA . THR A 1 108 ? 14.119 3.963 -2.294 1.00 94.31 108 THR A CA 1
ATOM 832 C C . THR A 1 108 ? 13.649 5.253 -2.949 1.00 94.31 108 THR A C 1
ATOM 834 O O . THR A 1 108 ? 12.463 5.585 -2.918 1.00 94.31 108 THR A O 1
ATOM 837 N N . TRP A 1 109 ? 14.568 5.980 -3.592 1.00 94.69 109 TRP A N 1
ATOM 838 C CA . TRP A 1 109 ? 14.233 7.225 -4.292 1.00 94.69 109 TRP A CA 1
ATOM 839 C C . TRP A 1 109 ? 13.195 7.013 -5.406 1.00 94.69 109 TRP A C 1
ATOM 841 O O . TRP A 1 109 ? 12.377 7.895 -5.646 1.00 94.69 109 TRP A O 1
ATOM 851 N N . ILE A 1 110 ? 13.184 5.835 -6.047 1.00 93.38 110 ILE A N 1
ATOM 852 C CA . ILE A 1 110 ? 12.186 5.472 -7.064 1.00 93.38 110 ILE A CA 1
ATOM 853 C C . ILE A 1 110 ? 10.797 5.394 -6.430 1.00 93.38 110 ILE A C 1
ATOM 855 O O . ILE A 1 110 ? 9.853 5.969 -6.963 1.00 93.38 110 ILE A O 1
ATOM 859 N N . VAL A 1 111 ? 10.671 4.728 -5.279 1.00 94.44 111 VAL A N 1
ATOM 860 C CA . VAL A 1 111 ? 9.393 4.615 -4.556 1.00 94.44 111 VAL A CA 1
ATOM 861 C C . VAL A 1 111 ? 8.932 5.992 -4.065 1.00 94.44 111 VAL A C 1
ATOM 863 O O . VAL A 1 111 ? 7.767 6.338 -4.236 1.00 94.44 111 VAL A O 1
ATOM 866 N N . TYR A 1 112 ? 9.847 6.829 -3.559 1.00 96.75 112 TYR A N 1
ATOM 867 C CA . TYR A 1 112 ? 9.534 8.225 -3.227 1.00 96.75 112 TYR A CA 1
ATOM 868 C C . TYR A 1 112 ? 9.017 9.014 -4.438 1.00 96.75 112 TYR A C 1
ATOM 870 O O . TYR A 1 112 ? 8.012 9.710 -4.324 1.00 96.75 112 TYR A O 1
ATOM 878 N N . LEU A 1 113 ? 9.677 8.905 -5.595 1.00 95.38 113 LEU A N 1
ATOM 879 C CA . LEU A 1 113 ? 9.287 9.611 -6.816 1.00 95.38 113 LEU A CA 1
ATOM 880 C C . LEU A 1 113 ? 7.908 9.171 -7.325 1.00 95.38 113 LEU A C 1
ATOM 882 O O . LEU A 1 113 ? 7.087 10.019 -7.683 1.00 95.38 113 LEU A O 1
ATOM 886 N N . LEU A 1 114 ? 7.653 7.860 -7.355 1.00 93.38 114 LEU A N 1
ATOM 887 C CA . LEU A 1 114 ? 6.365 7.300 -7.769 1.00 93.38 114 LEU A CA 1
ATOM 888 C C . LEU A 1 114 ? 5.244 7.784 -6.847 1.00 93.38 114 LEU A C 1
ATOM 890 O O . LEU A 1 114 ? 4.259 8.344 -7.331 1.00 93.38 114 LEU A O 1
ATOM 894 N N . ASN A 1 115 ? 5.440 7.678 -5.530 1.00 96.75 115 ASN A N 1
ATOM 895 C CA . ASN A 1 115 ? 4.432 8.115 -4.575 1.00 96.75 115 ASN A CA 1
ATOM 896 C C . ASN A 1 115 ? 4.220 9.635 -4.593 1.00 96.75 115 ASN A C 1
ATOM 898 O O . ASN A 1 115 ? 3.086 10.103 -4.560 1.00 96.75 115 ASN A O 1
ATOM 902 N N . ALA A 1 116 ? 5.278 10.440 -4.719 1.00 97.44 116 ALA A N 1
ATOM 903 C CA . ALA A 1 116 ? 5.134 11.892 -4.837 1.00 97.44 116 ALA A CA 1
ATOM 904 C C . ALA A 1 116 ? 4.325 12.285 -6.085 1.00 97.44 116 ALA A C 1
ATOM 906 O O . ALA A 1 116 ? 3.464 13.165 -6.018 1.00 97.44 116 ALA A O 1
ATOM 907 N N . SER A 1 117 ? 4.552 11.594 -7.206 1.00 94.19 117 SER A N 1
ATOM 908 C CA . SER A 1 117 ? 3.835 11.832 -8.462 1.00 94.19 117 SER A CA 1
ATOM 909 C C . SER A 1 117 ? 2.353 11.452 -8.359 1.00 94.19 117 SER A C 1
ATOM 911 O O . SER A 1 117 ? 1.487 12.241 -8.745 1.00 94.19 117 SER A O 1
ATOM 913 N N . ALA A 1 118 ? 2.050 10.277 -7.800 1.00 95.25 118 ALA A N 1
ATOM 914 C CA . ALA A 1 118 ? 0.679 9.811 -7.598 1.00 95.25 118 ALA A CA 1
ATOM 915 C C . ALA A 1 118 ? -0.081 10.684 -6.584 1.00 95.25 118 ALA A C 1
ATOM 917 O O . ALA A 1 118 ? -1.200 11.117 -6.864 1.00 95.25 118 ALA A O 1
ATOM 918 N N . ALA A 1 119 ? 0.548 11.044 -5.460 1.00 97.25 119 ALA A N 1
ATOM 919 C CA . ALA A 1 119 ? -0.047 11.933 -4.465 1.00 97.25 119 ALA A CA 1
ATOM 920 C C . ALA A 1 119 ? -0.366 13.318 -5.053 1.00 97.25 119 ALA A C 1
ATOM 922 O O . ALA A 1 119 ? -1.452 13.852 -4.815 1.00 97.25 119 ALA A O 1
ATOM 923 N N . MET A 1 120 ? 0.532 13.883 -5.871 1.00 96.44 120 MET A N 1
ATOM 924 C CA . MET A 1 120 ? 0.284 15.142 -6.584 1.00 96.44 120 MET A CA 1
ATOM 925 C C . MET A 1 120 ? -0.929 15.035 -7.520 1.00 96.44 120 MET A C 1
ATOM 927 O O . MET A 1 120 ? -1.794 15.913 -7.501 1.00 96.44 120 MET A O 1
ATOM 931 N N . GLY A 1 121 ? -1.041 13.942 -8.284 1.00 93.81 121 GLY A N 1
ATOM 932 C CA . GLY A 1 121 ? -2.226 13.656 -9.099 1.00 93.81 121 GLY A CA 1
ATOM 933 C C . GLY A 1 121 ? -3.505 13.569 -8.259 1.00 93.81 121 GLY A C 1
ATOM 934 O O . GLY A 1 121 ? -4.518 14.184 -8.600 1.00 93.81 121 GLY A O 1
ATOM 935 N N . GLY A 1 122 ? -3.438 12.893 -7.111 1.00 95.50 122 GLY A N 1
ATOM 936 C CA . GLY A 1 122 ? -4.528 12.819 -6.140 1.00 95.50 122 GLY A CA 1
ATOM 937 C C . GLY A 1 122 ? -4.982 14.194 -5.638 1.00 95.50 122 GLY A C 1
ATOM 938 O O . GLY A 1 122 ? -6.184 14.451 -5.569 1.00 95.50 122 GLY A O 1
ATOM 939 N N . PHE A 1 123 ? -4.055 15.114 -5.342 1.00 97.12 123 PHE A N 1
ATOM 940 C CA . PHE A 1 123 ? -4.397 16.472 -4.886 1.00 97.12 123 PHE A CA 1
ATOM 941 C C . PHE A 1 123 ? -5.104 17.296 -5.964 1.00 97.12 123 PHE A C 1
ATOM 943 O O . PHE A 1 123 ? -5.987 18.087 -5.633 1.00 97.12 123 PHE A O 1
ATOM 950 N N . VAL A 1 124 ? -4.759 17.086 -7.236 1.00 96.06 124 VAL A N 1
ATOM 951 C CA . VAL A 1 124 ? -5.444 17.723 -8.370 1.00 96.06 124 VAL A CA 1
ATOM 952 C C . VAL A 1 124 ? -6.852 17.148 -8.558 1.00 96.06 124 VAL A C 1
ATOM 954 O O . VAL A 1 124 ? -7.798 17.902 -8.776 1.00 96.06 124 VAL A O 1
ATOM 957 N N . LEU A 1 125 ? -7.011 15.825 -8.456 1.00 94.50 125 LEU A N 1
ATOM 958 C CA . LEU A 1 125 ? -8.276 15.138 -8.746 1.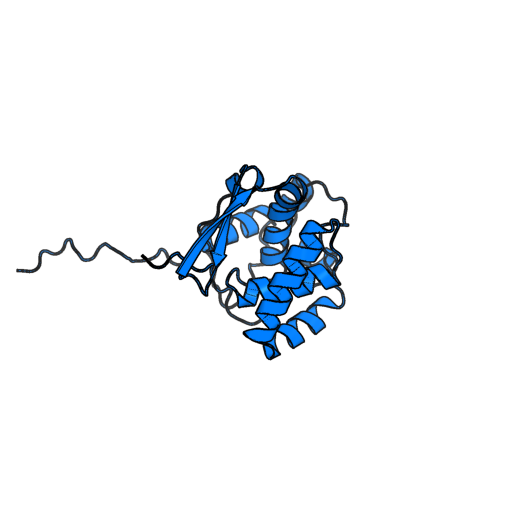00 94.50 125 LEU A CA 1
ATOM 959 C C . LEU A 1 125 ? -9.275 15.159 -7.579 1.00 94.50 125 LEU A C 1
ATOM 961 O O . LEU A 1 125 ? -10.485 15.226 -7.798 1.00 94.50 125 LEU A O 1
ATOM 965 N N . SER A 1 126 ? -8.800 15.056 -6.336 1.00 96.19 126 SER A N 1
ATOM 966 C CA . SER A 1 126 ? -9.656 14.955 -5.150 1.00 96.19 126 SER A CA 1
ATOM 967 C C . SER A 1 126 ? -8.992 15.520 -3.883 1.00 96.19 126 SER A C 1
ATOM 969 O O . SER A 1 126 ? -8.724 14.789 -2.925 1.00 96.19 126 SER A O 1
ATOM 971 N N . PRO A 1 127 ? -8.776 16.847 -3.799 1.00 96.81 127 PRO A N 1
ATOM 972 C CA . PRO A 1 127 ? -8.041 17.464 -2.690 1.00 96.81 127 PRO A CA 1
ATOM 973 C C . PRO A 1 127 ? -8.658 17.176 -1.314 1.00 96.81 127 PRO A C 1
ATOM 975 O O . PRO A 1 127 ? -7.942 17.005 -0.331 1.00 96.81 127 PRO A O 1
ATOM 978 N N . ARG A 1 128 ? -9.991 17.066 -1.223 1.00 97.06 128 ARG A N 1
ATOM 979 C CA . ARG A 1 128 ? -10.679 16.732 0.037 1.00 97.06 128 ARG A CA 1
ATOM 980 C C . ARG A 1 128 ? -10.333 15.327 0.532 1.00 97.06 128 ARG A C 1
ATOM 982 O O . ARG A 1 128 ? -10.104 15.160 1.727 1.00 97.06 128 ARG A O 1
ATOM 989 N N . ARG A 1 129 ? -10.279 14.345 -0.373 1.00 96.62 129 ARG A N 1
ATOM 990 C CA . ARG A 1 129 ? -9.887 12.969 -0.044 1.00 96.62 129 ARG A CA 1
ATOM 991 C C . ARG A 1 129 ? -8.414 12.898 0.338 1.00 96.62 129 ARG A C 1
ATOM 993 O O . ARG A 1 129 ? -8.094 12.298 1.353 1.00 96.62 129 ARG A O 1
ATOM 1000 N N . MET A 1 130 ? -7.549 13.635 -0.355 1.00 97.88 130 MET A N 1
ATOM 1001 C CA . MET A 1 130 ? -6.130 13.718 0.008 1.00 97.88 130 MET A CA 1
ATOM 1002 C C . MET A 1 130 ? -5.894 14.324 1.392 1.00 97.88 130 MET A C 1
ATOM 1004 O O . MET A 1 130 ? -5.085 13.814 2.159 1.00 97.88 130 MET A O 1
ATOM 1008 N N . LEU A 1 131 ? -6.624 15.382 1.760 1.00 96.94 131 LEU A N 1
ATOM 1009 C CA . LEU A 1 131 ? -6.541 15.945 3.113 1.00 96.94 131 LEU A CA 1
ATOM 1010 C C . LEU A 1 131 ? -7.027 14.962 4.186 1.00 96.94 131 LEU A C 1
ATOM 1012 O O . LEU A 1 131 ? -6.543 15.009 5.317 1.00 96.94 131 LEU A O 1
ATOM 1016 N N . GLN A 1 132 ? -7.982 14.092 3.854 1.00 95.69 132 GLN A N 1
ATOM 1017 C CA . GLN A 1 132 ? -8.413 13.018 4.743 1.00 95.69 132 GLN A CA 1
ATOM 1018 C C . GLN A 1 132 ? -7.327 11.940 4.857 1.00 95.69 132 GLN A C 1
ATOM 1020 O O . GLN A 1 132 ? -6.883 11.667 5.969 1.00 95.69 132 GLN A O 1
ATOM 1025 N N . ALA A 1 133 ? -6.810 11.445 3.729 1.00 96.12 133 ALA A N 1
ATOM 1026 C CA . ALA A 1 133 ? -5.725 10.468 3.694 1.00 96.12 133 ALA A CA 1
ATOM 1027 C C . ALA A 1 133 ? -4.471 10.962 4.434 1.00 96.12 133 ALA A C 1
ATOM 1029 O O . ALA A 1 133 ? -3.867 10.208 5.188 1.00 96.12 133 ALA A O 1
ATOM 1030 N N . TYR A 1 134 ? -4.131 12.250 4.318 1.00 96.06 134 TYR A N 1
ATOM 1031 C CA . TYR A 1 134 ? -3.053 12.875 5.089 1.00 96.06 134 TYR A CA 1
ATOM 1032 C C . TYR A 1 134 ? -3.254 12.748 6.605 1.00 96.06 134 TYR A C 1
ATOM 1034 O O . TYR A 1 134 ? -2.315 12.452 7.344 1.00 96.06 134 TYR A O 1
ATOM 1042 N N . ARG A 1 135 ? -4.477 12.996 7.093 1.00 95.69 135 ARG A N 1
ATOM 1043 C CA . ARG A 1 135 ? -4.798 12.878 8.525 1.00 95.69 135 ARG A CA 1
ATOM 1044 C C . ARG A 1 135 ? -4.718 11.427 8.977 1.00 95.69 135 ARG A C 1
ATOM 1046 O O . ARG A 1 135 ? -4.137 11.163 10.028 1.00 95.69 135 ARG A O 1
ATOM 1053 N N . ASP A 1 136 ? -5.252 10.525 8.162 1.00 93.75 136 ASP A N 1
ATOM 1054 C CA . ASP A 1 136 ? -5.275 9.085 8.413 1.00 93.75 136 ASP A CA 1
ATOM 1055 C C . ASP A 1 136 ? -3.868 8.462 8.370 1.00 93.75 136 ASP A C 1
ATOM 1057 O O . ASP A 1 136 ? -3.612 7.453 9.022 1.00 93.75 136 ASP A O 1
ATOM 1061 N N . ALA A 1 137 ? -2.932 9.091 7.657 1.00 95.31 137 ALA A N 1
ATOM 1062 C CA . ALA A 1 137 ? -1.555 8.637 7.514 1.00 95.31 137 ALA A CA 1
ATOM 1063 C C . ALA A 1 137 ? -0.597 9.111 8.619 1.00 95.31 137 ALA A C 1
ATOM 1065 O O . ALA A 1 137 ? 0.561 8.705 8.640 1.00 95.31 137 ALA A O 1
ATOM 1066 N N . ARG A 1 138 ? -1.035 9.955 9.562 1.00 93.62 138 ARG A N 1
ATOM 1067 C CA . ARG A 1 138 ? -0.171 10.422 10.666 1.00 93.62 138 ARG A CA 1
ATOM 1068 C C . ARG A 1 138 ? 0.480 9.297 11.492 1.00 93.62 138 ARG A C 1
ATOM 1070 O O . ARG A 1 138 ? 1.651 9.453 11.824 1.00 93.62 138 ARG A O 1
ATOM 1077 N N . PRO A 1 139 ? -0.222 8.204 11.851 1.00 94.19 139 PRO A N 1
ATOM 1078 C CA . PRO A 1 139 ? 0.382 7.074 12.556 1.00 94.19 139 PRO A CA 1
ATOM 1079 C C . PRO A 1 139 ? 0.978 6.010 11.617 1.00 94.19 139 PRO A C 1
ATOM 1081 O O . PRO A 1 139 ? 1.365 4.946 12.102 1.00 94.19 139 PRO A O 1
ATOM 1084 N N . ALA A 1 140 ? 1.009 6.256 10.301 1.00 93.50 140 ALA A N 1
ATOM 1085 C CA . ALA A 1 140 ? 1.366 5.252 9.307 1.00 93.50 140 ALA A CA 1
ATOM 1086 C C . ALA A 1 140 ? 2.775 4.695 9.525 1.00 93.50 140 ALA A C 1
ATOM 1088 O O . ALA A 1 140 ? 3.722 5.418 9.839 1.00 93.50 140 ALA A O 1
ATOM 1089 N N . LYS A 1 141 ? 2.913 3.392 9.290 1.00 95.75 141 LYS A N 1
ATOM 1090 C CA . LYS A 1 141 ? 4.194 2.686 9.260 1.00 95.75 141 LYS A CA 1
ATOM 1091 C C . LYS A 1 141 ? 4.208 1.806 8.021 1.00 95.75 141 LYS A C 1
ATOM 1093 O O . LYS A 1 141 ? 3.653 0.715 8.053 1.00 95.75 141 LYS A O 1
ATOM 1098 N N . ALA A 1 142 ? 4.794 2.277 6.923 1.00 95.69 142 ALA A N 1
ATOM 1099 C CA . ALA A 1 142 ? 4.794 1.516 5.675 1.00 95.69 142 ALA A CA 1
ATOM 1100 C C . ALA A 1 142 ? 5.684 0.264 5.793 1.00 95.69 142 ALA A C 1
ATOM 1102 O O . ALA A 1 142 ? 6.750 0.296 6.418 1.00 95.69 142 ALA A O 1
ATOM 1103 N N . LEU A 1 143 ? 5.266 -0.833 5.156 1.00 95.94 143 LEU A N 1
ATOM 1104 C CA . LEU A 1 143 ? 5.950 -2.132 5.161 1.00 95.94 143 LEU A CA 1
ATOM 1105 C C . LEU A 1 143 ? 7.380 -2.060 4.629 1.00 95.94 143 LEU A C 1
ATOM 1107 O O . LEU A 1 143 ? 8.221 -2.857 5.043 1.00 95.94 143 LEU A O 1
ATOM 1111 N N . TYR A 1 144 ? 7.669 -1.076 3.776 1.00 94.06 144 TYR A N 1
ATOM 1112 C CA . TYR A 1 144 ? 8.983 -0.828 3.183 1.00 94.06 144 TYR A CA 1
ATOM 1113 C C . TYR A 1 144 ? 10.133 -0.808 4.200 1.00 94.06 144 TYR A C 1
ATOM 1115 O O . TYR A 1 144 ? 11.246 -1.187 3.853 1.00 94.06 144 TYR A O 1
ATOM 1123 N N . ARG A 1 145 ? 9.861 -0.409 5.451 1.00 88.94 145 ARG A N 1
ATOM 1124 C CA . ARG A 1 145 ? 10.864 -0.272 6.521 1.00 88.94 145 ARG A CA 1
ATOM 1125 C C . ARG A 1 145 ? 10.698 -1.254 7.678 1.00 88.94 145 ARG A C 1
ATOM 1127 O O . ARG A 1 145 ? 11.406 -1.144 8.673 1.00 88.94 145 ARG A O 1
ATOM 1134 N N . GLN A 1 146 ? 9.756 -2.191 7.585 1.00 87.81 146 GLN A N 1
ATOM 1135 C CA . GLN A 1 146 ? 9.426 -3.084 8.704 1.00 87.81 146 GLN A CA 1
ATOM 1136 C C . GLN A 1 146 ? 10.240 -4.390 8.707 1.00 87.81 146 GLN A C 1
ATOM 1138 O O . GLN A 1 146 ? 10.174 -5.134 9.680 1.00 87.81 146 GLN A O 1
ATOM 1143 N N . GLY A 1 147 ? 11.004 -4.688 7.646 1.00 83.00 147 GLY A N 1
ATOM 1144 C CA . GLY A 1 147 ? 11.928 -5.834 7.602 1.00 83.00 147 GLY A CA 1
ATOM 1145 C C . GLY A 1 147 ? 11.271 -7.213 7.748 1.00 83.00 147 GLY A C 1
ATOM 1146 O O . GLY A 1 147 ? 11.942 -8.169 8.129 1.00 83.00 147 GLY A O 1
ATOM 1147 N N . MET A 1 148 ? 9.967 -7.328 7.480 1.00 81.38 148 MET A N 1
ATOM 1148 C CA . MET A 1 148 ? 9.224 -8.571 7.690 1.00 81.38 148 MET A CA 1
ATOM 1149 C C . MET A 1 148 ? 9.431 -9.557 6.543 1.00 81.38 148 MET A C 1
ATOM 1151 O O . MET A 1 148 ? 9.525 -9.174 5.374 1.00 81.38 148 MET A O 1
ATOM 1155 N N . ARG A 1 149 ? 9.441 -10.849 6.876 1.00 86.62 149 ARG A N 1
ATOM 1156 C CA . ARG A 1 149 ? 9.422 -11.910 5.870 1.00 86.62 149 ARG A CA 1
ATOM 1157 C C . ARG A 1 149 ? 8.044 -11.956 5.213 1.00 86.62 149 ARG A C 1
ATOM 1159 O O . ARG A 1 149 ? 7.026 -11.944 5.898 1.00 86.62 149 ARG A O 1
ATOM 1166 N N . VAL A 1 150 ? 8.018 -12.035 3.883 1.00 85.56 150 VAL A N 1
ATOM 1167 C CA . VAL A 1 150 ? 6.767 -12.020 3.107 1.00 85.56 150 VAL A CA 1
ATOM 1168 C C . VAL A 1 150 ? 5.844 -13.175 3.500 1.00 85.56 150 VAL A C 1
ATOM 1170 O O . VAL A 1 150 ? 4.646 -12.962 3.626 1.00 85.56 150 VAL A O 1
ATOM 1173 N N . ASP A 1 151 ? 6.377 -14.370 3.757 1.00 88.56 151 ASP A N 1
ATOM 1174 C CA . ASP A 1 151 ? 5.549 -15.521 4.141 1.00 88.56 151 ASP A CA 1
ATOM 1175 C C . ASP A 1 151 ? 4.816 -15.286 5.471 1.00 88.56 151 ASP A C 1
ATOM 1177 O O . ASP A 1 151 ? 3.606 -15.477 5.553 1.00 88.56 151 ASP A O 1
ATOM 1181 N N . GLU A 1 152 ? 5.523 -14.766 6.479 1.00 90.75 152 GLU A N 1
ATOM 1182 C CA . GLU A 1 152 ? 4.943 -14.417 7.784 1.00 90.75 152 GLU A CA 1
ATOM 1183 C C . GLU A 1 152 ? 3.883 -13.317 7.652 1.00 90.75 152 GLU A C 1
ATOM 1185 O O . GLU A 1 152 ? 2.827 -13.378 8.283 1.00 90.75 152 GLU A O 1
ATOM 1190 N N . LEU A 1 153 ? 4.153 -12.324 6.798 1.00 93.31 153 LEU A N 1
ATOM 1191 C CA . LEU A 1 153 ? 3.218 -11.250 6.484 1.00 93.31 153 LEU A CA 1
ATOM 1192 C C . LEU A 1 153 ? 1.942 -11.780 5.822 1.00 93.31 153 LEU A C 1
ATOM 1194 O O . LEU A 1 153 ? 0.871 -11.254 6.088 1.00 93.31 153 LEU A O 1
ATOM 1198 N N . LEU A 1 154 ? 2.039 -12.781 4.947 1.00 96.56 154 LEU A N 1
ATOM 1199 C CA . LEU A 1 154 ? 0.891 -13.298 4.202 1.00 96.56 154 LEU A CA 1
ATOM 1200 C C . LEU A 1 154 ? -0.016 -14.196 5.053 1.00 96.56 154 LEU A C 1
ATOM 1202 O O . LEU A 1 154 ? -1.227 -14.229 4.818 1.00 96.56 154 LEU A O 1
ATOM 1206 N N . ASP A 1 155 ? 0.538 -14.900 6.036 1.00 96.81 155 ASP A N 1
ATOM 1207 C CA . ASP A 1 155 ? -0.217 -15.874 6.830 1.00 96.81 155 ASP A CA 1
ATOM 1208 C C . ASP A 1 155 ? -0.926 -15.257 8.047 1.00 96.81 155 ASP A C 1
ATOM 1210 O O . ASP A 1 155 ? -1.838 -15.869 8.607 1.00 96.81 155 ASP A O 1
ATOM 1214 N N . MET A 1 156 ? -0.567 -14.032 8.444 1.00 96.38 156 MET A N 1
ATOM 1215 C CA . MET A 1 156 ? -1.207 -13.364 9.579 1.00 96.38 156 MET A CA 1
ATOM 1216 C C . MET A 1 156 ? -2.623 -12.842 9.254 1.00 96.38 156 MET A C 1
ATOM 1218 O O . MET A 1 156 ? -2.928 -12.558 8.090 1.00 96.38 156 MET A O 1
ATOM 1222 N N . PRO A 1 157 ? -3.491 -12.649 10.267 1.00 98.31 157 PRO A N 1
ATOM 1223 C CA . PRO A 1 157 ? -4.767 -11.960 10.088 1.00 98.31 157 PRO A CA 1
ATOM 1224 C C . PRO A 1 157 ? -4.582 -10.509 9.621 1.00 98.31 157 PRO A C 1
ATOM 1226 O O . PRO A 1 157 ? -3.708 -9.783 10.103 1.00 98.31 157 PRO A O 1
ATOM 1229 N N . LEU A 1 158 ? -5.451 -10.047 8.724 1.00 98.50 158 LEU A N 1
ATOM 1230 C CA . LEU A 1 158 ? -5.402 -8.700 8.158 1.00 98.50 158 LEU A CA 1
ATOM 1231 C C . LEU A 1 158 ? -5.579 -7.610 9.223 1.00 98.50 158 LEU A C 1
ATOM 1233 O O . LEU A 1 158 ? -4.917 -6.574 9.165 1.00 98.50 158 LEU A O 1
ATOM 1237 N N . GLY A 1 159 ? -6.447 -7.838 10.211 1.00 98.31 159 GLY A N 1
ATOM 1238 C CA . GLY A 1 159 ? -6.621 -6.915 11.336 1.00 98.31 159 GLY A CA 1
ATOM 1239 C C . GLY A 1 159 ? -5.331 -6.709 12.137 1.00 98.31 159 GLY A C 1
ATOM 1240 O O . GLY A 1 159 ? -5.040 -5.590 12.555 1.00 98.31 159 GLY A O 1
ATOM 1241 N N . ASP A 1 160 ? -4.522 -7.758 12.277 1.00 97.75 160 ASP A N 1
ATOM 1242 C CA . ASP A 1 160 ? -3.260 -7.706 13.017 1.00 97.75 160 ASP A CA 1
ATOM 1243 C C . ASP A 1 160 ? -2.170 -7.001 12.197 1.00 97.75 160 ASP A C 1
ATOM 1245 O O . ASP A 1 160 ? -1.350 -6.264 12.749 1.00 97.75 160 ASP A O 1
ATOM 1249 N N . LEU A 1 161 ? -2.179 -7.161 10.865 1.00 97.38 161 LEU A N 1
ATOM 1250 C CA . LEU A 1 161 ? -1.353 -6.341 9.977 1.00 97.38 161 LEU A CA 1
ATOM 1251 C C . LEU A 1 161 ? -1.706 -4.856 10.144 1.00 97.38 161 LEU A C 1
ATOM 1253 O O . LEU A 1 161 ? -0.822 -4.030 10.354 1.00 97.38 161 LEU A O 1
ATOM 1257 N N . ARG A 1 162 ? -2.995 -4.511 10.094 1.00 97.88 162 ARG A N 1
ATOM 1258 C CA . ARG A 1 162 ? -3.475 -3.126 10.219 1.00 97.88 162 ARG A CA 1
ATOM 1259 C C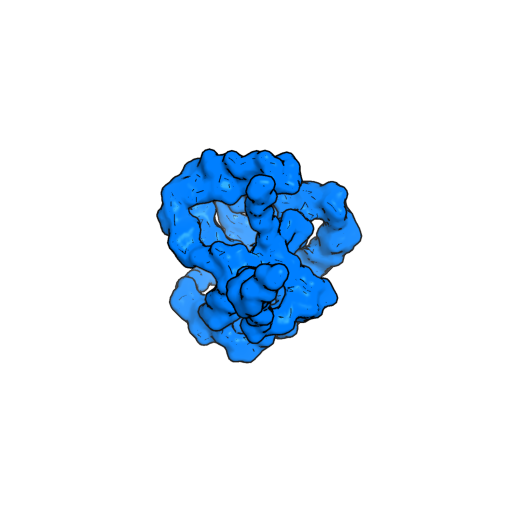 . ARG A 1 162 ? -3.003 -2.455 11.510 1.00 97.88 162 ARG A C 1
ATOM 1261 O O . ARG A 1 162 ? -2.453 -1.355 11.454 1.00 97.88 162 ARG A O 1
ATOM 1268 N N . GLU A 1 163 ? -3.113 -3.139 12.645 1.00 96.12 163 GLU A N 1
ATOM 1269 C CA . GLU A 1 163 ? -2.607 -2.623 13.924 1.00 96.12 163 GLU A CA 1
ATOM 1270 C C . GLU A 1 163 ? -1.099 -2.360 13.896 1.00 96.12 163 GLU A C 1
ATOM 1272 O O . GLU A 1 163 ? -0.642 -1.311 14.360 1.00 96.12 163 GLU A O 1
ATOM 1277 N N . ARG A 1 164 ? -0.316 -3.268 13.298 1.00 94.56 164 ARG A N 1
ATOM 1278 C CA . ARG A 1 164 ? 1.135 -3.078 13.137 1.00 94.56 164 ARG A CA 1
ATOM 1279 C C . ARG A 1 164 ? 1.466 -1.856 12.287 1.00 94.56 164 ARG A C 1
ATOM 1281 O O . ARG A 1 164 ? 2.401 -1.131 12.626 1.00 94.56 164 ARG A O 1
ATOM 1288 N N . LEU A 1 165 ? 0.687 -1.605 11.234 1.00 96.06 165 LEU A N 1
ATOM 1289 C CA . LEU A 1 165 ? 0.836 -0.437 10.359 1.00 96.06 165 LEU A CA 1
ATOM 1290 C C . LEU A 1 165 ? 0.306 0.867 10.984 1.00 96.06 165 LEU A C 1
ATOM 1292 O O . LEU A 1 165 ? 0.417 1.927 10.366 1.00 96.06 165 LEU A O 1
ATOM 1296 N N . GLY A 1 166 ? -0.246 0.806 12.202 1.00 95.06 166 GLY A N 1
ATOM 1297 C CA . GLY A 1 166 ? -0.762 1.964 12.929 1.00 95.06 166 GLY A CA 1
ATOM 1298 C C . GLY A 1 166 ? -2.149 2.420 12.476 1.00 95.06 166 GLY A C 1
ATOM 1299 O O . GLY A 1 166 ? -2.496 3.579 12.690 1.00 95.06 166 GLY A O 1
ATOM 1300 N N . ILE A 1 167 ? -2.939 1.542 11.851 1.00 95.31 167 ILE A N 1
ATOM 1301 C CA . ILE A 1 167 ? -4.288 1.857 11.360 1.00 95.31 167 ILE A CA 1
ATOM 1302 C C . ILE A 1 167 ? -5.356 0.990 12.059 1.00 95.31 167 ILE A C 1
ATOM 1304 O O . ILE A 1 167 ? -5.023 -0.062 12.609 1.00 95.31 167 ILE A O 1
ATOM 1308 N N . PRO A 1 168 ? -6.639 1.408 12.093 1.00 96.69 168 PRO A N 1
ATOM 1309 C CA . PRO A 1 168 ? -7.703 0.648 12.750 1.00 96.69 168 PRO A CA 1
ATOM 1310 C C . PRO A 1 168 ? -7.838 -0.769 12.181 1.00 96.69 168 PRO A C 1
ATOM 1312 O O . PRO A 1 168 ? -7.668 -0.963 10.977 1.00 96.69 168 PRO A O 1
ATOM 1315 N N . ARG A 1 169 ? -8.231 -1.744 13.017 1.00 97.50 169 ARG A N 1
ATOM 1316 C CA . ARG A 1 169 ? -8.450 -3.144 12.592 1.00 97.50 169 ARG A CA 1
ATOM 1317 C C . ARG A 1 169 ? -9.385 -3.262 11.387 1.00 97.50 169 ARG A C 1
ATOM 1319 O O . ARG A 1 169 ? -9.169 -4.104 10.523 1.00 97.50 169 ARG A O 1
ATOM 1326 N N . GLU A 1 170 ? -10.380 -2.389 11.287 1.00 96.44 170 GLU A N 1
ATOM 1327 C CA . GLU A 1 170 ? -11.355 -2.382 10.190 1.00 96.44 170 GLU A CA 1
ATOM 1328 C C . GLU A 1 170 ? -10.854 -1.698 8.906 1.00 96.44 170 GLU A C 1
ATOM 1330 O O . GLU A 1 170 ? -11.553 -1.724 7.901 1.00 96.44 170 GLU A O 1
ATOM 1335 N N . GLY A 1 171 ? -9.650 -1.115 8.900 1.00 96.56 171 GLY A N 1
ATOM 1336 C CA . GLY A 1 171 ? -9.102 -0.328 7.790 1.00 96.56 171 GLY A CA 1
ATOM 1337 C C . GLY A 1 171 ? -9.374 1.176 7.924 1.00 96.56 171 GLY A C 1
ATOM 1338 O O . GLY A 1 171 ? -9.924 1.642 8.922 1.00 96.56 171 GLY A O 1
ATOM 1339 N N . LEU A 1 172 ? -8.943 1.954 6.926 1.00 95.94 172 LEU A N 1
ATOM 1340 C CA . LEU A 1 172 ? -9.061 3.420 6.912 1.00 95.94 172 LEU A CA 1
ATOM 1341 C C . LEU A 1 172 ? -10.165 3.920 5.983 1.00 95.94 172 LEU A C 1
ATOM 1343 O O . LEU A 1 172 ? -10.888 4.860 6.323 1.00 95.94 172 LEU A O 1
ATOM 1347 N N . ALA A 1 173 ? -10.264 3.325 4.794 1.00 91.62 173 ALA A N 1
ATOM 1348 C CA . ALA A 1 173 ? -11.134 3.825 3.747 1.00 91.62 173 ALA A CA 1
ATOM 1349 C C . ALA A 1 173 ? -12.610 3.734 4.153 1.00 91.62 173 ALA A C 1
ATOM 1351 O O . ALA A 1 173 ? -13.102 2.695 4.589 1.00 91.62 173 ALA A O 1
ATOM 1352 N N . LYS A 1 174 ? -13.322 4.849 3.977 1.00 87.69 174 LYS A N 1
ATOM 1353 C CA . LYS A 1 174 ? -14.756 4.989 4.290 1.00 87.69 174 LYS A CA 1
ATOM 1354 C C . LYS A 1 174 ? -15.646 4.973 3.047 1.00 87.69 174 LYS A C 1
ATOM 1356 O O . LYS A 1 174 ? -16.856 5.123 3.162 1.00 87.69 174 LYS A O 1
ATOM 1361 N N . GLY A 1 175 ? -15.035 4.909 1.869 1.00 86.44 175 GLY A N 1
ATOM 1362 C CA . GLY A 1 175 ? -15.715 4.936 0.582 1.00 86.44 175 GLY A CA 1
ATOM 1363 C C . GLY A 1 175 ? -15.484 3.652 -0.196 1.00 86.44 175 GLY A C 1
ATOM 1364 O O . GLY A 1 175 ? -14.783 2.750 0.256 1.00 86.44 175 GLY A O 1
ATOM 1365 N N . GLU A 1 176 ? -16.059 3.606 -1.393 1.00 92.31 176 GLU A N 1
ATOM 1366 C CA . GLU A 1 176 ? -15.911 2.462 -2.281 1.00 92.31 176 GLU A CA 1
ATOM 1367 C C . GLU A 1 176 ? -14.438 2.205 -2.643 1.00 92.31 176 GLU A C 1
ATOM 1369 O O . GLU A 1 176 ? -13.721 3.118 -3.075 1.00 92.31 176 GLU A O 1
ATOM 1374 N N . ARG A 1 177 ? -14.015 0.940 -2.541 1.00 94.38 177 ARG A N 1
ATOM 1375 C CA . ARG A 1 177 ? -12.796 0.409 -3.156 1.00 94.38 177 ARG A CA 1
ATOM 1376 C C . ARG A 1 177 ? -12.976 0.410 -4.672 1.00 94.38 177 ARG A C 1
ATOM 1378 O O . ARG A 1 177 ? -13.451 -0.548 -5.286 1.00 94.38 177 ARG A O 1
ATOM 1385 N N . ALA A 1 178 ? -12.710 1.565 -5.269 1.00 93.69 178 ALA A N 1
ATOM 1386 C CA . ALA A 1 178 ? -12.812 1.758 -6.704 1.00 93.69 178 ALA A CA 1
ATOM 1387 C C . ALA A 1 178 ? -11.703 0.977 -7.418 1.00 93.69 178 ALA A C 1
ATOM 1389 O O . ALA A 1 178 ? -10.535 1.083 -7.048 1.00 93.69 178 ALA A O 1
ATOM 1390 N N . VAL A 1 179 ? -12.085 0.219 -8.442 1.00 92.19 179 VAL A N 1
ATOM 1391 C CA . VAL A 1 179 ? -11.169 -0.651 -9.185 1.00 92.19 179 VAL A CA 1
ATOM 1392 C C . VAL A 1 179 ? -10.272 0.127 -10.143 1.00 92.19 179 VAL A C 1
ATOM 1394 O O . VAL A 1 179 ? -10.605 1.241 -10.570 1.00 92.19 179 VAL A O 1
ATOM 1397 N N . ALA A 1 180 ? -9.151 -0.488 -10.506 1.00 86.50 180 ALA A N 1
ATOM 1398 C CA . ALA A 1 180 ? -8.229 0.034 -11.500 1.00 86.50 180 ALA A CA 1
ATOM 1399 C C . ALA A 1 180 ? -8.925 0.346 -12.834 1.00 86.50 180 ALA A C 1
ATOM 1401 O O . ALA A 1 180 ? -9.834 -0.355 -13.291 1.00 86.50 180 ALA A O 1
ATOM 1402 N N . ALA A 1 181 ? -8.497 1.436 -13.476 1.00 76.38 181 ALA A N 1
ATOM 1403 C CA . ALA A 1 181 ? -9.062 1.846 -14.752 1.00 76.38 181 ALA A CA 1
ATOM 1404 C C . ALA A 1 181 ? -8.709 0.824 -15.840 1.00 76.38 181 ALA A C 1
ATOM 1406 O O . ALA A 1 181 ? -7.537 0.616 -16.155 1.00 76.38 181 ALA A O 1
ATOM 1407 N N . LYS A 1 182 ? -9.729 0.228 -16.462 1.00 65.06 182 LYS A N 1
ATOM 1408 C CA . LYS A 1 182 ? -9.537 -0.619 -17.641 1.00 65.06 182 LYS A CA 1
ATOM 1409 C C . LYS A 1 182 ? -9.169 0.246 -18.856 1.00 65.06 182 LYS A C 1
ATOM 1411 O O . LYS A 1 182 ? -9.661 1.377 -18.962 1.00 65.06 182 LYS A O 1
ATOM 1416 N N . PRO A 1 183 ? -8.338 -0.257 -19.789 1.00 54.44 183 PRO A N 1
ATOM 1417 C CA . PRO A 1 183 ? -8.125 0.411 -21.067 1.00 54.44 183 PRO A CA 1
ATOM 1418 C C . PRO A 1 183 ? -9.477 0.649 -21.741 1.00 54.44 183 PRO A C 1
ATOM 1420 O O . PRO A 1 183 ? -10.306 -0.260 -21.799 1.00 54.44 183 PRO A O 1
ATOM 1423 N N . ARG A 1 184 ? -9.714 1.865 -22.238 1.00 51.53 184 ARG A N 1
ATOM 1424 C CA . ARG A 1 184 ? -10.833 2.084 -23.160 1.00 51.53 184 ARG A CA 1
ATOM 1425 C C . ARG A 1 184 ? -10.434 1.466 -24.500 1.00 51.53 184 ARG A C 1
ATOM 1427 O O . ARG A 1 184 ? -9.352 1.788 -24.990 1.00 51.53 184 ARG A O 1
ATOM 1434 N N . ALA A 1 185 ? -11.260 0.547 -25.001 1.00 43.09 185 ALA A N 1
ATOM 1435 C CA . ALA A 1 185 ? -11.128 -0.022 -26.341 1.00 43.09 185 ALA A CA 1
ATOM 1436 C C . ALA A 1 185 ? -11.270 1.062 -27.419 1.00 43.09 185 ALA A C 1
ATOM 1438 O O . ALA A 1 185 ? -11.998 2.053 -27.162 1.00 43.09 185 ALA A O 1
#